Protein AF-0000000072269348 (afdb_homodimer)

pLDDT: mean 88.87, std 16.41, range [23.16, 98.56]

Foldseek 3Di:
DDWDDPVQVQQKAFDQVWWWPDWDDDVVQFKIKTWTQWIAGNVGDIFGTKIKIKGDFPDKDKDKPFDPPDPPDWDFTTWPDWDDDPFKIKTKHATDPGGTIMIMMTGNIDIIMDGDDDPDPD/DDWDDPVQVQQKAFDQVWWWPDWDDDVVQFKIKTWTQWIAGNVGDIFGTKIKIKGDFPDKDKDKPFDVDDPDDWDFTTWPDWDDDDFKIKTKHATDPGGTIMIMMTGNIDIIMDGDDDPPPD

Sequence (244 aa):
MIKLHPSLLPSLSFSPDEPVLLMKLESDQKLCFLAVTGAFLESGRKLEGVRLEISNWRDLQMHQESGSLSTLSEELADICEFDLQEDSLRVAGFYRKAHGYLEMTFQEPTIEVLYVSDSPLAMIKLHPSLLPSLSFSPDEPVLLMKLESDQKLCFLAVTGAFLESGRKLEGVRLEISNWRDLQMHQESGSLSTLSEELADICEFDLQEDSLRVAGFYRKAHGYLEMTFQEPTIEVLYVSDSPLA

Organism: Deinococcus radiodurans (strain ATCC 13939 / DSM 20539 / JCM 16871 / CCUG 27074 / LMG 4051 / NBRC 15346 / NCIMB 9279 / VKM B-1422 / R1) (NCBI:txid243230)

Secondary structure (DSSP, 8-state):
-EEPPGGGGGGEE--TTS-EEEEEEEGGGTEEEEEEEEEEETTSPEEEEEEEEEE--SEEEEEE--SS--SSS--BS---EEEE-SSEEEEEEEBSSSSSEEEEEEES-EEEEEEE------/-EEPPGGGGGG-B--TTS-EEEEEEEGGGTEEEEEEEEEE-TTSPEEEEEEEEEE--SEEEEEEEESS--STT--BS---EEEE-SSEEEEEEEBSSSSEEEEEEEES-EEEEEEE------

Solvent-accessible surface area (backbone atoms only — not comparable to full-atom values): 13005 Å² total; per-residue (Å²): 118,38,72,57,58,72,87,50,56,84,39,49,42,63,41,60,88,31,37,32,53,37,53,47,78,38,73,95,74,32,37,35,38,37,19,26,40,32,33,31,35,74,88,66,51,71,42,40,38,24,24,40,39,40,29,67,40,78,44,78,47,74,48,64,70,39,68,92,64,75,81,72,91,82,28,48,35,27,36,68,41,70,46,79,54,96,56,33,38,37,43,26,26,35,38,56,86,50,75,43,40,42,36,38,38,30,30,52,51,45,79,48,42,34,24,48,64,76,80,76,82,127,118,40,73,58,58,73,88,49,54,84,39,48,43,62,42,61,88,30,37,32,53,37,53,47,78,39,72,94,74,31,36,34,37,37,18,25,39,31,36,31,36,76,88,66,49,70,42,40,41,24,25,41,40,40,27,66,39,78,45,77,49,75,47,66,60,43,66,94,62,79,75,82,88,76,29,46,33,25,36,69,43,72,47,78,53,94,56,33,39,37,43,26,25,36,38,58,85,50,71,40,40,39,36,39,37,32,30,51,51,47,78,47,42,35,24,48,63,75,77,77,79,129

Radius of gyration: 17.84 Å; Cα contacts (8 Å, |Δi|>4): 612; chains: 2; bounding box: 43×48×46 Å

Nearest PDB structures (foldseek):
  3olp-assembly1_B  TM=6.008E-01  e=1.644E+00  Salmonella enterica subsp. enterica serovar Typhimurium
  8i5u-assembly1_A  TM=2.223E-01  e=2.756E+00  Thermoanaerobacterium xylanolyticum LX-11
  7w2x-assembly1_A  TM=2.513E-01  e=3.056E+00  Thermoanaerobacterium xylanolyticum LX-11
  7dkw-assembly1_A  TM=2.525E-01  e=4.166E+00  Thermoanaerobacterium xylanolyticum LX-11
  3t2w-assembly1_A-2  TM=2.379E-01  e=6.297E+00  Shewanella denitrificans OS217

Structure (mmCIF, N/CA/C/O backbone):
data_AF-0000000072269348-model_v1
#
loop_
_entity.id
_entity.type
_entity.pdbx_description
1 polymer 'Uncharacterized protein'
#
loop_
_atom_site.group_PDB
_atom_site.id
_atom_site.type_symbol
_atom_site.label_atom_id
_atom_site.label_alt_id
_atom_site.label_comp_id
_atom_site.label_asym_id
_atom_site.label_entity_id
_atom_site.label_seq_id
_atom_site.pdbx_PDB_ins_code
_atom_site.Cartn_x
_atom_site.Cartn_y
_atom_site.Cartn_z
_atom_site.occupancy
_atom_site.B_iso_or_equiv
_atom_site.auth_seq_id
_atom_site.auth_comp_id
_atom_site.auth_asym_id
_atom_site.auth_atom_id
_atom_site.pdbx_PDB_model_num
ATOM 1 N N . MET A 1 1 ? 10.742 4.613 -8.359 1 90.31 1 MET A N 1
ATOM 2 C CA . MET A 1 1 ? 9.992 5.676 -7.695 1 90.31 1 MET A CA 1
ATOM 3 C C . MET A 1 1 ? 10.906 6.84 -7.332 1 90.31 1 MET A C 1
ATOM 5 O O . MET A 1 1 ? 12.109 6.648 -7.121 1 90.31 1 MET A O 1
ATOM 9 N N . ILE A 1 2 ? 10.25 8.102 -7.238 1 93.69 2 ILE A N 1
ATOM 10 C CA . ILE A 1 2 ? 10.992 9.32 -6.945 1 93.69 2 ILE A CA 1
ATOM 11 C C . ILE A 1 2 ? 10.516 9.906 -5.617 1 93.69 2 ILE A C 1
ATOM 13 O O . ILE A 1 2 ? 9.336 9.812 -5.277 1 93.69 2 ILE A O 1
ATOM 17 N N . LYS A 1 3 ? 11.523 10.508 -4.969 1 95.88 3 LYS A N 1
ATOM 18 C CA . LYS A 1 3 ? 11.195 11.156 -3.705 1 95.88 3 LYS A CA 1
ATOM 19 C C . LYS A 1 3 ? 10.742 12.594 -3.932 1 95.88 3 LYS A C 1
ATOM 21 O O . LYS A 1 3 ? 11.391 13.359 -4.648 1 95.88 3 LYS A O 1
ATOM 26 N N . LEU A 1 4 ? 9.68 12.891 -3.314 1 96.94 4 LEU A N 1
ATOM 27 C CA . LEU A 1 4 ? 9.211 14.266 -3.379 1 96.94 4 LEU A CA 1
ATOM 28 C C . LEU A 1 4 ? 10.141 15.188 -2.596 1 96.94 4 LEU A C 1
ATOM 30 O O . LEU A 1 4 ? 10.5 14.898 -1.451 1 96.94 4 LEU A O 1
ATOM 34 N N . HIS A 1 5 ? 10.5 16.234 -3.223 1 96.5 5 HIS A N 1
ATOM 35 C CA . HIS A 1 5 ? 11.336 17.188 -2.512 1 96.5 5 HIS A CA 1
ATOM 36 C C . HIS A 1 5 ? 10.609 17.75 -1.288 1 96.5 5 HIS A C 1
ATOM 38 O O . HIS A 1 5 ? 9.453 18.141 -1.375 1 96.5 5 HIS A O 1
ATOM 44 N N . PRO A 1 6 ? 11.328 17.828 -0.215 1 94.31 6 PRO A N 1
ATOM 45 C CA . PRO A 1 6 ? 10.688 18.219 1.042 1 94.31 6 PRO A CA 1
ATOM 46 C C . PRO A 1 6 ? 10.023 19.594 0.957 1 94.31 6 PRO A C 1
ATOM 48 O O . PRO A 1 6 ? 9.039 19.844 1.656 1 94.31 6 PRO A O 1
ATOM 51 N N . SER A 1 7 ? 10.516 20.453 0.14 1 94.56 7 SER A N 1
ATOM 52 C CA . SER A 1 7 ? 9.969 21.797 0.031 1 94.56 7 SER A CA 1
ATOM 53 C C . SER A 1 7 ? 8.562 21.781 -0.55 1 94.56 7 SER A C 1
ATOM 55 O O . SER A 1 7 ? 7.824 22.766 -0.448 1 94.56 7 SER A O 1
ATOM 57 N N . LEU A 1 8 ? 8.211 20.656 -1.124 1 95.81 8 LEU A N 1
ATOM 58 C CA . LEU A 1 8 ? 6.906 20.578 -1.77 1 95.81 8 LEU A CA 1
ATOM 59 C C . LEU A 1 8 ? 5.883 19.922 -0.842 1 95.81 8 LEU A C 1
ATOM 61 O O . LEU A 1 8 ? 4.688 19.891 -1.151 1 95.81 8 LEU A O 1
ATOM 65 N N . LEU A 1 9 ? 6.238 19.484 0.298 1 96.06 9 LEU A N 1
ATOM 66 C CA . LEU A 1 9 ? 5.379 18.734 1.217 1 96.06 9 LEU A CA 1
ATOM 67 C C . LEU A 1 9 ? 4.188 19.578 1.647 1 96.06 9 LEU A C 1
ATOM 69 O O . LEU A 1 9 ? 3.051 19.109 1.655 1 96.06 9 LEU A O 1
ATOM 73 N N . PRO A 1 10 ? 4.422 20.891 1.888 1 94.69 10 PRO A N 1
ATOM 74 C CA . PRO A 1 10 ? 3.293 21.703 2.338 1 94.69 10 PRO A CA 1
ATOM 75 C C . PRO A 1 10 ? 2.215 21.859 1.268 1 94.69 10 PRO A C 1
ATOM 77 O O . PRO A 1 10 ? 1.077 22.219 1.581 1 94.69 10 PRO A O 1
ATOM 80 N N . SER A 1 11 ? 2.547 21.609 0.025 1 95.88 11 SER A N 1
ATOM 81 C CA . SER A 1 11 ? 1.604 21.797 -1.073 1 95.88 11 SER A CA 1
ATOM 82 C C . SER A 1 11 ? 0.851 20.5 -1.381 1 95.88 11 SER A C 1
ATOM 84 O O . SER A 1 11 ? -0.013 20.484 -2.26 1 95.88 11 SER A O 1
ATOM 86 N N . LEU A 1 12 ? 1.16 19.484 -0.677 1 97.12 12 LEU A N 1
ATOM 87 C CA . LEU A 1 12 ? 0.595 18.172 -0.933 1 97.12 12 LEU A CA 1
ATOM 88 C C . LEU A 1 12 ? -0.84 18.078 -0.425 1 97.12 12 LEU A C 1
ATOM 90 O O . LEU A 1 12 ? -1.144 18.562 0.673 1 97.12 12 LEU A O 1
ATOM 94 N N . SER A 1 13 ? -1.67 17.5 -1.288 1 97.44 13 SER A N 1
ATOM 95 C CA . SER A 1 13 ? -3.051 17.25 -0.891 1 97.44 13 SER A CA 1
ATOM 96 C C . SER A 1 13 ? -3.533 15.891 -1.4 1 97.44 13 SER A C 1
ATOM 98 O O . SER A 1 13 ? -2.951 15.328 -2.33 1 97.44 13 SER A O 1
ATOM 100 N N . PHE A 1 14 ? -4.52 15.453 -0.704 1 97.38 14 PHE A N 1
ATOM 101 C CA . PHE A 1 14 ? -5.113 14.172 -1.055 1 97.38 14 PHE A CA 1
ATOM 102 C C . PHE A 1 14 ? -6.605 14.32 -1.334 1 97.38 14 PHE A C 1
ATOM 104 O O . PHE A 1 14 ? -7.234 15.273 -0.869 1 97.38 14 PHE A O 1
ATOM 111 N N . SER A 1 15 ? -7.117 13.422 -2.195 1 95.19 15 SER A N 1
ATOM 112 C CA . SER A 1 15 ? -8.539 13.359 -2.535 1 95.19 15 SER A CA 1
ATOM 113 C C . SER A 1 15 ? -9.117 11.984 -2.211 1 95.19 15 SER A C 1
ATOM 115 O O . SER A 1 15 ? -8.484 10.961 -2.471 1 95.19 15 SER A O 1
ATOM 117 N N . PRO A 1 16 ? -10.336 11.961 -1.673 1 93.81 16 PRO A N 1
ATOM 118 C CA . PRO A 1 16 ? -10.969 10.656 -1.43 1 93.81 16 PRO A CA 1
ATOM 119 C C . PRO A 1 16 ? -11.172 9.852 -2.711 1 93.81 16 PRO A C 1
ATOM 121 O O . PRO A 1 16 ? -11.438 8.648 -2.652 1 93.81 16 PRO A O 1
ATOM 124 N N . ASP A 1 17 ? -11.102 10.516 -3.826 1 93.38 17 ASP A N 1
ATOM 125 C CA . ASP A 1 17 ? -11.227 9.812 -5.098 1 93.38 17 ASP A CA 1
ATOM 126 C C . ASP A 1 17 ? -9.977 8.992 -5.398 1 93.38 17 ASP A C 1
ATOM 128 O O . ASP A 1 17 ? -9.992 8.125 -6.277 1 93.38 17 ASP A O 1
ATOM 132 N N . GLU A 1 18 ? -8.914 9.344 -4.77 1 96.12 18 GLU A N 1
ATOM 133 C CA . GLU A 1 18 ? -7.688 8.555 -4.828 1 96.12 18 GLU A CA 1
ATOM 134 C C . GLU A 1 18 ? -7.555 7.645 -3.611 1 96.12 18 GLU A C 1
ATOM 136 O O . GLU A 1 18 ? -7.023 8.055 -2.576 1 96.12 18 GLU A O 1
ATOM 141 N N . PRO A 1 19 ? -8.008 6.457 -3.686 1 97 19 PRO A N 1
ATOM 142 C CA . PRO A 1 19 ? -8.133 5.605 -2.5 1 97 19 PRO A CA 1
ATOM 143 C C . PRO A 1 19 ? -6.773 5.195 -1.929 1 97 19 PRO A C 1
ATOM 145 O O . PRO A 1 19 ? -5.777 5.16 -2.656 1 97 19 PRO A O 1
ATOM 148 N N . VAL A 1 20 ? -6.824 4.859 -0.624 1 97.5 20 VAL A N 1
ATOM 149 C CA . VAL A 1 20 ? -5.727 4.156 0.036 1 97.5 20 VAL A CA 1
ATOM 150 C C . VAL A 1 20 ? -5.785 2.67 -0.305 1 97.5 20 VAL A C 1
ATOM 152 O O . VAL A 1 20 ? -6.777 1.998 -0.015 1 97.5 20 VAL A O 1
ATOM 155 N N . LEU A 1 21 ? -4.707 2.246 -0.849 1 97.62 21 LEU A N 1
ATOM 156 C CA . LEU A 1 21 ? -4.648 0.836 -1.219 1 97.62 21 LEU A CA 1
ATOM 157 C C . LEU A 1 21 ? -4.266 -0.024 -0.019 1 97.62 21 LEU A C 1
ATOM 159 O O . LEU A 1 21 ? -4.734 -1.156 0.114 1 97.62 21 LEU A O 1
ATOM 163 N N . LEU A 1 22 ? -3.422 0.518 0.75 1 96.75 22 LEU A N 1
ATOM 164 C CA . LEU A 1 22 ? -2.896 -0.209 1.9 1 96.75 22 LEU A CA 1
ATOM 165 C C . LEU A 1 22 ? -2.332 0.754 2.941 1 96.75 22 LEU A C 1
ATOM 167 O O . LEU A 1 22 ? -1.697 1.752 2.59 1 96.75 22 LEU A O 1
ATOM 171 N N . MET A 1 23 ? -2.52 0.42 4.152 1 95.75 23 MET A N 1
ATOM 172 C CA . MET A 1 23 ? -1.931 1.143 5.273 1 95.75 23 MET A CA 1
ATOM 173 C C . MET A 1 23 ? -1.271 0.178 6.254 1 95.75 23 MET A C 1
ATOM 175 O O . MET A 1 23 ? -1.825 -0.88 6.559 1 95.75 23 MET A O 1
ATOM 179 N N . LYS A 1 24 ? -0.16 0.567 6.723 1 93.44 24 LYS A N 1
ATOM 180 C CA . LYS A 1 24 ? 0.581 -0.169 7.742 1 93.44 24 LYS A CA 1
ATOM 181 C C . LYS A 1 24 ? 1.005 0.751 8.883 1 93.44 24 LYS A C 1
ATOM 183 O O . LYS A 1 24 ? 1.688 1.753 8.656 1 93.44 24 LYS A O 1
ATOM 188 N N . LEU A 1 25 ? 0.517 0.384 10.047 1 92.38 25 LEU A N 1
ATOM 189 C CA . LEU A 1 25 ? 0.899 1.138 11.234 1 92.38 25 LEU A CA 1
ATOM 190 C C . LEU A 1 25 ? 1.626 0.245 12.234 1 92.38 25 LEU A C 1
ATOM 192 O O . LEU A 1 25 ? 1.063 -0.742 12.719 1 92.38 25 LEU A O 1
ATOM 196 N N . GLU A 1 26 ? 2.854 0.609 12.469 1 90.06 26 GLU A N 1
ATOM 197 C CA . GLU A 1 26 ? 3.662 -0.027 13.5 1 90.06 26 GLU A CA 1
ATOM 198 C C . GLU A 1 26 ? 4.023 0.961 14.609 1 90.06 26 GLU A C 1
ATOM 200 O O . GLU A 1 26 ? 5.117 1.529 14.609 1 90.06 26 GLU A O 1
ATOM 205 N N . SER A 1 27 ? 3.174 1.068 15.539 1 90.25 27 SER A N 1
ATOM 206 C CA . SER A 1 27 ? 3.295 2.109 16.547 1 90.25 27 SER A CA 1
ATOM 207 C C . SER A 1 27 ? 4.547 1.91 17.406 1 90.25 27 SER A C 1
ATOM 209 O O . SER A 1 27 ? 5.199 2.881 17.781 1 90.25 27 SER A O 1
ATOM 211 N N . ASP A 1 28 ? 4.859 0.636 17.734 1 90.81 28 ASP A N 1
ATOM 212 C CA . ASP A 1 28 ? 6.023 0.345 18.562 1 90.81 28 ASP A CA 1
ATOM 213 C C . ASP A 1 28 ? 7.312 0.779 17.875 1 90.81 28 ASP A C 1
ATOM 215 O O . ASP A 1 28 ? 8.297 1.118 18.547 1 90.81 28 ASP A O 1
ATOM 219 N N . GLN A 1 29 ? 7.273 0.781 16.578 1 91.88 29 GLN A N 1
ATOM 220 C CA . GLN A 1 29 ? 8.453 1.174 15.82 1 91.88 29 GLN A CA 1
ATOM 221 C C . GLN A 1 29 ? 8.328 2.604 15.305 1 91.88 29 GLN A C 1
ATOM 223 O O . GLN A 1 29 ? 9.227 3.109 14.633 1 91.88 29 GLN A O 1
ATOM 228 N N . LYS A 1 30 ? 7.23 3.229 15.523 1 95.38 30 LYS A N 1
ATOM 229 C CA . LYS A 1 30 ? 6.914 4.586 15.086 1 95.38 30 LYS A CA 1
ATOM 230 C C . LYS A 1 30 ? 7.016 4.719 13.57 1 95.38 30 LYS A C 1
ATOM 232 O O . LYS A 1 30 ? 7.668 5.633 13.062 1 95.38 30 LYS A O 1
ATOM 237 N N . LEU A 1 31 ? 6.363 3.744 12.969 1 94.44 31 LEU A N 1
ATOM 238 C CA . LEU A 1 31 ? 6.281 3.727 11.516 1 94.44 31 LEU A CA 1
ATOM 239 C C . LEU A 1 31 ? 4.828 3.652 11.055 1 94.44 31 LEU A C 1
ATOM 241 O O . LEU A 1 31 ? 4.051 2.848 11.57 1 94.44 31 LEU A O 1
ATOM 245 N N . CYS A 1 32 ? 4.48 4.504 10.156 1 95.31 32 CYS A N 1
ATOM 246 C CA . CYS A 1 32 ? 3.193 4.461 9.469 1 95.31 32 CYS A CA 1
ATOM 247 C C . CYS A 1 32 ? 3.371 4.648 7.969 1 95.31 32 CYS A C 1
ATOM 249 O O . CYS A 1 32 ? 4.012 5.605 7.531 1 95.31 32 CYS A O 1
ATOM 251 N N . PHE A 1 33 ? 2.814 3.758 7.23 1 96.44 33 PHE A N 1
ATOM 252 C CA . PHE A 1 33 ? 2.902 3.824 5.777 1 96.44 33 PHE A CA 1
ATOM 253 C C . PHE A 1 33 ? 1.513 3.822 5.152 1 96.44 33 PHE A C 1
ATOM 255 O O . PHE A 1 33 ? 0.628 3.084 5.59 1 96.44 33 PHE A O 1
ATOM 262 N N . LEU A 1 34 ? 1.358 4.629 4.145 1 97.5 34 LEU A N 1
ATOM 263 C CA . LEU A 1 34 ? 0.147 4.609 3.332 1 97.5 34 LEU A CA 1
ATOM 264 C C . LEU A 1 34 ? 0.489 4.543 1.848 1 97.5 34 LEU A C 1
ATOM 266 O O . LEU A 1 34 ? 1.286 5.344 1.354 1 97.5 34 LEU A O 1
ATOM 270 N N . ALA A 1 35 ? -0.08 3.621 1.202 1 98.44 35 ALA A N 1
ATOM 271 C CA . ALA A 1 35 ? -0.051 3.551 -0.257 1 98.44 35 ALA A CA 1
ATOM 272 C C . ALA A 1 35 ? -1.341 4.102 -0.858 1 98.44 35 ALA A C 1
ATOM 274 O O . ALA A 1 35 ? -2.422 3.555 -0.626 1 98.44 35 ALA A O 1
ATOM 275 N N . VAL A 1 36 ? -1.195 5.105 -1.605 1 98.25 36 VAL A N 1
ATOM 276 C CA . VAL A 1 36 ? -2.342 5.805 -2.176 1 98.25 36 VAL A CA 1
ATOM 277 C C . VAL A 1 36 ? -2.203 5.875 -3.695 1 98.25 36 VAL A C 1
ATOM 279 O O . VAL A 1 36 ? -1.092 5.992 -4.219 1 98.25 36 VAL A O 1
ATOM 282 N N . THR A 1 37 ? -3.33 5.918 -4.336 1 97.81 37 THR A N 1
ATOM 283 C CA . THR A 1 37 ? -3.258 5.887 -5.793 1 97.81 37 THR A CA 1
ATOM 284 C C . THR A 1 37 ? -2.717 7.203 -6.34 1 97.81 37 THR A C 1
ATOM 286 O O . THR A 1 37 ? -2.092 7.23 -7.402 1 97.81 37 THR A O 1
ATOM 289 N N . GLY A 1 38 ? -3.018 8.227 -5.648 1 97.12 38 GLY A N 1
ATOM 290 C CA . GLY A 1 38 ? -2.537 9.516 -6.129 1 97.12 38 GLY A CA 1
ATOM 291 C C . GLY A 1 38 ? -2.645 10.617 -5.09 1 97.12 38 GLY A C 1
ATOM 292 O O . GLY A 1 38 ? -3.334 10.461 -4.082 1 97.12 38 GLY A O 1
ATOM 293 N N . ALA A 1 39 ? -1.957 11.625 -5.348 1 97.62 39 ALA A N 1
ATOM 294 C CA . ALA A 1 39 ? -1.987 12.875 -4.59 1 97.62 39 ALA A CA 1
ATOM 295 C C . ALA A 1 39 ? -1.812 14.078 -5.508 1 97.62 39 ALA A C 1
ATOM 297 O O . ALA A 1 39 ? -1.583 13.93 -6.707 1 97.62 39 ALA A O 1
ATOM 298 N N . PHE A 1 40 ? -2.01 15.211 -4.898 1 97.06 40 PHE A N 1
ATOM 299 C CA . PHE A 1 40 ? -1.948 16.422 -5.711 1 97.06 40 PHE A CA 1
ATOM 300 C C . PHE A 1 40 ? -1.056 17.469 -5.059 1 97.06 40 PHE A C 1
ATOM 302 O O . PHE A 1 40 ? -1.005 17.578 -3.834 1 97.06 40 PHE A O 1
ATOM 309 N N . LEU A 1 41 ? -0.412 18.188 -5.926 1 96.81 41 LEU A N 1
ATOM 310 C CA . LEU A 1 41 ? 0.265 19.406 -5.48 1 96.81 41 LEU A CA 1
ATOM 311 C C . LEU A 1 41 ? -0.615 20.625 -5.699 1 96.81 41 LEU A C 1
ATOM 313 O O . LEU A 1 41 ? -1.513 20.609 -6.543 1 96.81 41 LEU A O 1
ATOM 317 N N . GLU A 1 42 ? -0.275 21.625 -4.992 1 94.25 42 GLU A N 1
ATOM 318 C CA . GLU A 1 42 ? -1.032 22.859 -5.129 1 94.25 42 GLU A CA 1
ATOM 319 C C . GLU A 1 42 ? -0.979 23.391 -6.562 1 94.25 42 GLU A C 1
ATOM 321 O O . GLU A 1 42 ? -1.903 24.062 -7.016 1 94.25 42 GLU A O 1
ATOM 326 N N . SER A 1 43 ? 0.066 23.047 -7.289 1 92.38 43 SER A N 1
ATOM 327 C CA . SER A 1 43 ? 0.234 23.469 -8.68 1 92.38 43 SER A CA 1
ATOM 328 C C . SER A 1 43 ? -0.782 22.781 -9.586 1 92.38 43 SER A C 1
ATOM 330 O O . SER A 1 43 ? -0.936 23.156 -10.75 1 92.38 43 SER A O 1
ATOM 332 N N . GLY A 1 44 ? -1.435 21.781 -9.07 1 91.81 44 GLY A N 1
ATOM 333 C CA . GLY A 1 44 ? -2.377 21.031 -9.883 1 91.81 44 GLY A CA 1
ATOM 334 C C . GLY A 1 44 ? -1.789 19.734 -10.438 1 91.81 44 GLY A C 1
ATOM 335 O O . GLY A 1 44 ? -2.508 18.922 -11.008 1 91.81 44 GLY A O 1
ATOM 336 N N . ARG A 1 45 ? -0.523 19.594 -10.211 1 94.38 45 ARG A N 1
ATOM 337 C CA . ARG A 1 45 ? 0.131 18.391 -10.68 1 94.38 45 ARG A CA 1
ATOM 338 C C . ARG A 1 45 ? -0.299 17.172 -9.852 1 94.38 45 ARG A C 1
ATOM 340 O O . ARG A 1 45 ? -0.255 17.219 -8.625 1 94.38 45 ARG A O 1
ATOM 347 N N . LYS A 1 46 ? -0.705 16.156 -10.57 1 95.81 46 LYS A N 1
ATOM 348 C CA . LYS A 1 46 ? -1.029 14.906 -9.891 1 95.81 46 LYS A CA 1
ATOM 349 C C . LYS A 1 46 ? 0.201 14.016 -9.773 1 95.81 46 LYS A C 1
ATOM 351 O O . LYS A 1 46 ? 0.947 13.844 -10.734 1 95.81 46 LYS A O 1
ATOM 356 N N . LEU A 1 47 ? 0.458 13.547 -8.609 1 96.88 47 LEU A N 1
ATOM 357 C CA . LEU A 1 47 ? 1.438 12.492 -8.367 1 96.88 47 LEU A CA 1
ATOM 358 C C . LEU A 1 47 ? 0.778 11.117 -8.391 1 96.88 47 LEU A C 1
ATOM 360 O O . LEU A 1 47 ? -0.173 10.867 -7.645 1 96.88 47 LEU A O 1
ATOM 364 N N . GLU A 1 48 ? 1.263 10.258 -9.25 1 96.38 48 GLU A N 1
ATOM 365 C CA . GLU A 1 48 ? 0.67 8.93 -9.367 1 96.38 48 GLU A CA 1
ATOM 366 C C . GLU A 1 48 ? 1.399 7.922 -8.484 1 96.38 48 GLU A C 1
ATOM 368 O O . GLU A 1 48 ? 2.623 7.977 -8.344 1 96.38 48 GLU A O 1
ATOM 373 N N . GLY A 1 49 ? 0.605 6.926 -8 1 97.38 49 GLY A N 1
ATOM 374 C CA . GLY A 1 49 ? 1.247 5.898 -7.195 1 97.38 49 GLY A CA 1
ATOM 375 C C . GLY A 1 49 ? 2.107 6.465 -6.078 1 97.38 49 GLY A C 1
ATOM 376 O O . GLY A 1 49 ? 3.328 6.551 -6.215 1 97.38 49 GLY A O 1
ATOM 377 N N . VAL A 1 50 ? 1.477 6.762 -4.973 1 98.12 50 VAL A N 1
ATOM 378 C CA . VAL A 1 50 ? 2.143 7.52 -3.918 1 98.12 50 VAL A CA 1
ATOM 379 C C . VAL A 1 50 ? 2.34 6.629 -2.691 1 98.12 50 VAL A C 1
ATOM 381 O O . VAL A 1 50 ? 1.412 5.941 -2.26 1 98.12 50 VAL A O 1
ATOM 384 N N . ARG A 1 51 ? 3.514 6.621 -2.195 1 98.06 51 ARG A N 1
ATOM 385 C CA . ARG A 1 51 ? 3.842 6.051 -0.894 1 98.06 51 ARG A CA 1
ATOM 386 C C . ARG A 1 51 ? 4.16 7.145 0.12 1 98.06 51 ARG A C 1
ATOM 388 O O . ARG A 1 51 ? 5.129 7.891 -0.048 1 98.06 51 ARG A O 1
ATOM 395 N N . LEU A 1 52 ? 3.359 7.246 1.152 1 98 52 LEU A N 1
ATOM 396 C CA . LEU A 1 52 ? 3.582 8.164 2.266 1 98 52 LEU A CA 1
ATOM 397 C C . LEU A 1 52 ? 4.207 7.434 3.451 1 98 52 LEU A C 1
ATOM 399 O O . LEU A 1 52 ? 3.639 6.469 3.965 1 98 52 LEU A O 1
ATOM 403 N N . GLU A 1 53 ? 5.352 7.898 3.863 1 97.62 53 GLU A N 1
ATOM 404 C CA . GLU A 1 53 ? 6.047 7.344 5.023 1 97.62 53 GLU A CA 1
ATOM 405 C C . GLU A 1 53 ? 6.109 8.359 6.164 1 97.62 53 GLU A C 1
ATOM 407 O O . GLU A 1 53 ? 6.688 9.438 6.012 1 97.62 53 GLU A O 1
ATOM 412 N N . ILE A 1 54 ? 5.527 8.023 7.262 1 97.56 54 ILE A N 1
ATOM 413 C CA . ILE A 1 54 ? 5.555 8.828 8.477 1 97.56 54 ILE A CA 1
ATOM 414 C C . ILE A 1 54 ? 6.297 8.07 9.578 1 97.56 54 ILE A C 1
ATOM 416 O O . ILE A 1 54 ? 5.926 6.949 9.93 1 97.56 54 ILE A O 1
ATOM 420 N N . SER A 1 55 ? 7.328 8.766 10.109 1 97.5 55 SER A N 1
ATOM 421 C CA . SER A 1 55 ? 8.141 8.016 11.055 1 97.5 55 SER A CA 1
ATOM 422 C C . SER A 1 55 ? 8.672 8.914 12.164 1 97.5 55 SER A C 1
ATOM 424 O O . SER A 1 55 ? 8.508 10.133 12.117 1 97.5 55 SER A O 1
ATOM 426 N N . ASN A 1 56 ? 9.219 8.289 13.211 1 97.69 56 ASN A N 1
ATOM 427 C CA . ASN A 1 56 ? 9.969 8.938 14.281 1 97.69 56 ASN A CA 1
ATOM 428 C C . ASN A 1 56 ? 9.148 10.023 14.969 1 97.69 56 ASN A C 1
ATOM 430 O O . ASN A 1 56 ? 9.672 11.094 15.289 1 97.69 56 ASN A O 1
ATOM 434 N N . TRP A 1 57 ? 7.895 9.773 15.062 1 97.56 57 TRP A N 1
ATOM 435 C CA . TRP A 1 57 ? 7.082 10.758 15.766 1 97.56 57 TRP A CA 1
ATOM 436 C C . TRP A 1 57 ? 7.328 10.695 17.266 1 97.56 57 TRP A C 1
ATOM 438 O O . TRP A 1 57 ? 7.711 9.648 17.797 1 97.56 57 TRP A O 1
ATOM 448 N N . ARG A 1 58 ? 7.172 11.766 17.859 1 98.19 58 ARG A N 1
ATOM 449 C CA . ARG A 1 58 ? 7.305 11.836 19.312 1 98.19 58 ARG A CA 1
ATOM 450 C C . ARG A 1 58 ? 6.09 11.227 20 1 98.19 58 ARG A C 1
ATOM 452 O O . ARG A 1 58 ? 6.227 10.531 21.016 1 98.19 58 ARG A O 1
ATOM 459 N N . ASP A 1 59 ? 4.953 11.586 19.5 1 97.69 59 ASP A N 1
ATOM 460 C CA . ASP A 1 59 ? 3.682 11.109 20.031 1 97.69 59 ASP A CA 1
ATOM 461 C C . ASP A 1 59 ? 2.664 10.891 18.922 1 97.69 59 ASP A C 1
ATOM 463 O O . ASP A 1 59 ? 2.746 11.523 17.875 1 97.69 59 ASP A O 1
ATOM 467 N N . LEU A 1 60 ? 1.757 9.945 19.188 1 96.62 60 LEU A N 1
ATOM 468 C CA . LEU A 1 60 ? 0.667 9.641 18.266 1 96.62 60 LEU A CA 1
ATOM 469 C C . LEU A 1 60 ? -0.675 9.648 19 1 96.62 60 LEU A C 1
ATOM 471 O O . LEU A 1 60 ? -0.877 8.891 19.938 1 96.62 60 LEU A O 1
ATOM 475 N N . GLN A 1 61 ? -1.502 10.578 18.531 1 94.75 61 GLN A N 1
ATOM 476 C CA . GLN A 1 61 ? -2.873 10.609 19.031 1 94.75 61 GLN A CA 1
ATOM 477 C C . GLN A 1 61 ? -3.844 10.039 18.016 1 94.75 61 GLN A C 1
ATOM 479 O O . GLN A 1 61 ? -3.809 10.414 16.828 1 94.75 61 GLN A O 1
ATOM 484 N N . MET A 1 62 ? -4.652 9.148 18.438 1 91.88 62 MET A N 1
ATOM 485 C CA . MET A 1 62 ? -5.648 8.539 17.562 1 91.88 62 MET A CA 1
ATOM 486 C C . MET A 1 62 ? -7.059 8.766 18.109 1 91.88 62 MET A C 1
ATOM 488 O O . MET A 1 62 ? -7.301 8.602 19.297 1 91.88 62 MET A O 1
ATOM 492 N N . HIS A 1 63 ? -7.84 9.25 17.25 1 88.44 63 HIS A N 1
ATOM 493 C CA . HIS A 1 63 ? -9.258 9.414 17.547 1 88.44 63 HIS A CA 1
ATOM 494 C C . HIS A 1 63 ? -10.125 8.578 16.609 1 88.44 63 HIS A C 1
ATOM 496 O O . HIS A 1 63 ? -10.047 8.742 15.391 1 88.44 63 HIS A O 1
ATOM 502 N N . GLN A 1 64 ? -10.805 7.699 17.219 1 83.19 64 GLN A N 1
ATOM 503 C CA . GLN A 1 64 ? -11.672 6.836 16.422 1 83.19 64 GLN A CA 1
ATOM 504 C C . GLN A 1 64 ? -13.141 7.074 16.766 1 83.19 64 GLN A C 1
ATOM 506 O O . GLN A 1 64 ? -13.484 7.258 17.938 1 83.19 64 GLN A O 1
ATOM 511 N N . GLU A 1 65 ? -13.883 7.512 15.969 1 71.25 65 GLU A N 1
ATOM 512 C CA . GLU A 1 65 ? -15.32 7.59 16.219 1 71.25 65 GLU A CA 1
ATOM 513 C C . GLU A 1 65 ? -16.016 6.277 15.867 1 71.25 65 GLU A C 1
ATOM 515 O O . GLU A 1 65 ? -17.219 6.141 16.047 1 71.25 65 GLU A O 1
ATOM 520 N N . SER A 1 66 ? -15.375 5.309 15.758 1 56.53 66 SER A N 1
ATOM 521 C CA . SER A 1 66 ? -16.188 4.137 15.438 1 56.53 66 SER A CA 1
ATOM 522 C C . SER A 1 66 ? -16.797 3.52 16.688 1 56.53 66 SER A C 1
ATOM 524 O O . SER A 1 66 ? -16.312 3.768 17.797 1 56.53 66 SER A O 1
ATOM 526 N N . GLY A 1 67 ? -18.031 2.881 16.453 1 50.28 67 GLY A N 1
ATOM 527 C CA . GLY A 1 67 ? -18.516 1.821 17.328 1 50.28 67 GLY A CA 1
ATOM 528 C C . GLY A 1 67 ? -17.422 0.907 17.828 1 50.28 67 GLY A C 1
ATOM 529 O O . GLY A 1 67 ? -16.25 1.114 17.516 1 50.28 67 GLY A O 1
ATOM 530 N N . SER A 1 68 ? -17.859 -0.347 18.391 1 43.38 68 SER A N 1
ATOM 531 C CA . SER A 1 68 ? -17.078 -1.404 19.016 1 43.38 68 SER A CA 1
ATOM 532 C C . SER A 1 68 ? -15.859 -1.77 18.172 1 43.38 68 SER A C 1
ATOM 534 O O . SER A 1 68 ? -15.961 -2.562 17.234 1 43.38 68 SER A O 1
ATOM 536 N N . LEU A 1 69 ? -15.164 -0.871 17.797 1 44.47 69 LEU A N 1
ATOM 537 C CA . LEU A 1 69 ? -14.164 -1.216 16.797 1 44.47 69 LEU A CA 1
ATOM 538 C C . LEU A 1 69 ? -13.117 -2.166 17.375 1 44.47 69 LEU A C 1
ATOM 540 O O . LEU A 1 69 ? -12.523 -1.88 18.406 1 44.47 69 LEU A O 1
ATOM 544 N N . SER A 1 70 ? -13.312 -3.342 17.281 1 42 70 SER A N 1
ATOM 545 C CA . SER A 1 70 ? -12.25 -4.305 17.547 1 42 70 SER A CA 1
ATOM 546 C C . SER A 1 70 ? -10.93 -3.861 16.922 1 42 70 SER A C 1
ATOM 548 O O . SER A 1 70 ? -10.922 -3.182 15.898 1 42 70 SER A O 1
ATOM 550 N N . THR A 1 71 ? -9.805 -3.523 17.641 1 43.94 71 THR A N 1
ATOM 551 C CA . THR A 1 71 ? -8.406 -3.127 17.516 1 43.94 71 THR A CA 1
ATOM 552 C C . THR A 1 71 ? -7.852 -3.561 16.156 1 43.94 71 THR A C 1
ATOM 554 O O . THR A 1 71 ? -6.77 -3.131 15.758 1 43.94 71 THR A O 1
ATOM 557 N N . LEU A 1 72 ? -8.211 -4.707 15.789 1 44.03 72 LEU A N 1
ATOM 558 C CA . LEU A 1 72 ? -7.27 -5.367 14.883 1 44.03 72 LEU A CA 1
ATOM 559 C C . LEU A 1 72 ? -6.883 -4.445 13.734 1 44.03 72 LEU A C 1
ATOM 561 O O . LEU A 1 72 ? -5.805 -3.842 13.75 1 44.03 72 LEU A O 1
ATOM 565 N N . SER A 1 73 ? -7.238 -4.977 12.391 1 53.59 73 SER A N 1
ATOM 566 C CA . SER A 1 73 ? -6.715 -4.836 11.039 1 53.59 73 SER A CA 1
ATOM 567 C C . SER A 1 73 ? -7.258 -3.58 10.367 1 53.59 73 SER A C 1
ATOM 569 O O . SER A 1 73 ? -7.547 -3.588 9.164 1 53.59 73 SER A O 1
ATOM 571 N N . GLU A 1 74 ? -7.332 -2.447 11.094 1 72.94 74 GLU A N 1
ATOM 572 C CA . GLU A 1 74 ? -8.031 -1.301 10.523 1 72.94 74 GLU A CA 1
ATOM 573 C C . GLU A 1 74 ? -7.098 -0.454 9.672 1 72.94 74 GLU A C 1
ATOM 575 O O . GLU A 1 74 ? -5.977 -0.148 10.078 1 72.94 74 GLU A O 1
ATOM 580 N N . GLU A 1 75 ? -7.492 -0.391 8.5 1 88.88 75 GLU A N 1
ATOM 581 C CA . GLU A 1 75 ? -6.797 0.43 7.512 1 88.88 75 GLU A CA 1
ATOM 582 C C . GLU A 1 75 ? -7.723 1.494 6.93 1 88.88 75 GLU A C 1
ATOM 584 O O . GLU A 1 75 ? -8.938 1.295 6.855 1 88.88 75 GLU A O 1
ATOM 589 N N . LEU A 1 76 ? -7.137 2.59 6.664 1 93.12 76 LEU A N 1
ATOM 590 C CA . LEU A 1 76 ? -7.887 3.631 5.969 1 93.12 76 LEU A CA 1
ATOM 591 C C . LEU A 1 76 ? -8.203 3.211 4.539 1 93.12 76 LEU A C 1
ATOM 593 O O . LEU A 1 76 ? -7.371 2.602 3.863 1 93.12 76 LEU A O 1
ATOM 597 N N . ALA A 1 77 ? -9.422 3.637 4.062 1 94.06 77 ALA A N 1
ATOM 598 C CA . ALA A 1 77 ? -9.805 3.457 2.664 1 94.06 77 ALA A CA 1
ATOM 599 C C . ALA A 1 77 ? -9.43 4.68 1.833 1 94.06 77 ALA A C 1
ATOM 601 O O . ALA A 1 77 ? -9.305 4.594 0.609 1 94.06 77 ALA A O 1
ATOM 602 N N . ASP A 1 78 ? -9.375 5.801 2.469 1 95.5 78 ASP A N 1
ATOM 603 C CA . ASP A 1 78 ? -9.094 7.082 1.828 1 95.5 78 ASP A CA 1
ATOM 604 C C . ASP A 1 78 ? -8.43 8.055 2.803 1 95.5 78 ASP A C 1
ATOM 606 O O . ASP A 1 78 ? -8.25 7.73 3.98 1 95.5 78 ASP A O 1
ATOM 610 N N . ILE A 1 79 ? -7.949 9.117 2.268 1 96.81 79 ILE A N 1
ATOM 611 C CA . ILE A 1 79 ? -7.523 10.258 3.064 1 96.81 79 ILE A CA 1
ATOM 612 C C . ILE A 1 79 ? -8.422 11.461 2.768 1 96.81 79 ILE A C 1
ATOM 614 O O . ILE A 1 79 ? -8.359 12.031 1.679 1 96.81 79 ILE A O 1
ATOM 618 N N . CYS A 1 80 ? -9.203 11.867 3.717 1 96.19 80 CYS A N 1
ATOM 619 C CA . CYS A 1 80 ? -10.109 12.992 3.537 1 96.19 80 CYS A CA 1
ATOM 620 C C . CYS A 1 80 ? -9.492 14.281 4.062 1 96.19 80 CYS A C 1
ATOM 622 O O . CYS A 1 80 ? -9.859 15.375 3.621 1 96.19 80 CYS A O 1
ATOM 624 N N . GLU A 1 81 ? -8.633 14.094 5.023 1 95.81 81 GLU A N 1
ATOM 625 C CA . GLU A 1 81 ? -7.969 15.258 5.594 1 95.81 81 GLU A CA 1
ATOM 626 C C . GLU A 1 81 ? -6.469 15.023 5.742 1 95.81 81 GLU A C 1
ATOM 628 O O . GLU A 1 81 ? -6.043 13.961 6.191 1 95.81 81 GLU A O 1
ATOM 633 N N . PHE A 1 82 ? -5.703 15.938 5.352 1 97.31 82 PHE A N 1
ATOM 634 C CA . PHE A 1 82 ? -4.25 15.977 5.457 1 97.31 82 PHE A CA 1
ATOM 635 C C . PHE A 1 82 ? -3.773 17.375 5.816 1 97.31 82 PHE A C 1
ATOM 637 O O . PHE A 1 82 ? -3.82 18.297 4.984 1 97.31 82 PHE A O 1
ATOM 644 N N . ASP A 1 83 ? -3.395 17.5 6.977 1 96.88 83 ASP A N 1
ATOM 645 C CA . ASP A 1 83 ? -3.02 18.812 7.477 1 96.88 83 ASP A CA 1
ATOM 646 C C . ASP A 1 83 ? -1.611 18.797 8.07 1 96.88 83 ASP A C 1
ATOM 648 O O . ASP A 1 83 ? -1.381 18.188 9.117 1 96.88 83 ASP A O 1
ATOM 652 N N . LEU A 1 84 ? -0.717 19.406 7.371 1 96.06 84 LEU A N 1
ATOM 653 C CA . LEU A 1 84 ? 0.666 19.516 7.824 1 96.06 84 LEU A CA 1
ATOM 654 C C . LEU A 1 84 ? 0.929 20.859 8.477 1 96.06 84 LEU A C 1
ATOM 656 O O . LEU A 1 84 ? 0.771 21.906 7.84 1 96.06 84 LEU A O 1
ATOM 660 N N . GLN A 1 85 ? 1.256 20.812 9.688 1 93.88 85 GLN A N 1
ATOM 661 C CA . GLN A 1 85 ? 1.662 22 10.43 1 93.88 85 GLN A CA 1
ATOM 662 C C . GLN A 1 85 ? 3.143 21.953 10.789 1 93.88 85 GLN A C 1
ATOM 664 O O . GLN A 1 85 ? 3.836 20.984 10.438 1 93.88 85 GLN A O 1
ATOM 669 N N . GLU A 1 86 ? 3.697 22.906 11.438 1 91.12 86 GLU A N 1
ATOM 670 C CA . GLU A 1 86 ? 5.121 22.984 11.758 1 91.12 86 GLU A CA 1
ATOM 671 C C . GLU A 1 86 ? 5.578 21.797 12.578 1 91.12 86 GLU A C 1
ATOM 673 O O . GLU A 1 86 ? 6.605 21.172 12.273 1 91.12 86 GLU A O 1
ATOM 678 N N . ASP A 1 87 ? 4.789 21.422 13.547 1 94.88 87 ASP A N 1
ATOM 679 C CA . ASP A 1 87 ? 5.277 20.375 14.445 1 94.88 87 ASP A CA 1
ATOM 680 C C . ASP A 1 87 ? 4.32 19.188 14.484 1 94.88 87 ASP A C 1
ATOM 682 O O . ASP A 1 87 ? 4.387 18.359 15.391 1 94.88 87 ASP A O 1
ATOM 686 N N . SER A 1 88 ? 3.422 19.172 13.516 1 97.56 88 SER A N 1
ATOM 687 C CA . SER A 1 88 ? 2.461 18.078 13.602 1 97.56 88 SER A CA 1
ATOM 688 C C . SER A 1 88 ? 1.863 17.766 12.234 1 97.56 88 SER A C 1
ATOM 690 O O . SER A 1 88 ? 1.834 18.625 11.352 1 97.56 88 SER A O 1
ATOM 692 N N . LEU A 1 89 ? 1.451 16.531 12.094 1 98.19 89 LEU A N 1
ATOM 693 C CA . LEU A 1 89 ? 0.73 16.062 10.914 1 98.19 89 LEU A CA 1
ATOM 694 C C . LEU A 1 89 ? -0.566 15.367 11.32 1 98.19 89 LEU A C 1
ATOM 696 O O . LEU A 1 89 ? -0.554 14.438 12.133 1 98.19 89 LEU A O 1
ATOM 700 N N . ARG A 1 90 ? -1.609 15.844 10.758 1 97.69 90 ARG A N 1
ATOM 701 C CA . ARG A 1 90 ? -2.906 15.203 10.938 1 97.69 90 ARG A CA 1
ATOM 702 C C . ARG A 1 90 ? -3.352 14.492 9.664 1 97.69 90 ARG A C 1
ATOM 704 O O . ARG A 1 90 ? -3.332 15.086 8.578 1 97.69 90 ARG A O 1
ATOM 711 N N . VAL A 1 91 ? -3.658 13.234 9.82 1 97.12 91 VAL A N 1
ATOM 712 C CA . VAL A 1 91 ? -4.199 12.422 8.734 1 97.12 91 VAL A CA 1
ATOM 713 C C . VAL A 1 91 ? -5.52 11.789 9.172 1 97.12 91 VAL A C 1
ATOM 715 O O . VAL A 1 91 ? -5.594 11.156 10.234 1 97.12 91 VAL A O 1
ATOM 718 N N . ALA A 1 92 ? -6.539 11.938 8.266 1 95.44 92 ALA A N 1
ATOM 719 C CA . ALA A 1 92 ? -7.828 11.359 8.641 1 95.44 92 ALA A CA 1
ATOM 720 C C . ALA A 1 92 ? -8.555 10.812 7.418 1 95.44 92 ALA A C 1
ATOM 722 O O . ALA A 1 92 ? -8.367 11.305 6.301 1 95.44 92 ALA A O 1
ATOM 723 N N . GLY A 1 93 ? -9.359 9.836 7.691 1 95.06 93 GLY A N 1
ATOM 724 C CA . GLY A 1 93 ? -10.172 9.211 6.664 1 95.06 93 GLY A CA 1
ATOM 725 C C . GLY A 1 93 ? -11.102 8.141 7.207 1 95.06 93 GLY A C 1
ATOM 726 O O . GLY A 1 93 ? -11.234 7.988 8.422 1 95.06 93 GLY A O 1
ATOM 727 N N . PHE A 1 94 ? -11.734 7.488 6.309 1 92.12 94 PHE A N 1
ATOM 728 C CA . PHE A 1 94 ? -12.68 6.445 6.684 1 92.12 94 PHE A CA 1
ATOM 729 C C . PHE A 1 94 ? -12.023 5.074 6.648 1 92.12 94 PHE A C 1
ATOM 731 O O . PHE A 1 94 ? -11.148 4.82 5.82 1 92.12 94 PHE A O 1
ATOM 738 N N . TYR A 1 95 ? -12.477 4.238 7.57 1 89.5 95 TYR A N 1
ATOM 739 C CA . TYR A 1 95 ? -11.969 2.871 7.598 1 89.5 95 TYR A CA 1
ATOM 740 C C . TYR A 1 95 ? -12.398 2.104 6.355 1 89.5 95 TYR A C 1
ATOM 742 O O . TYR A 1 95 ? -13.492 2.336 5.82 1 89.5 95 TYR A O 1
ATOM 750 N N . ARG A 1 96 ? -11.594 1.152 6.055 1 87.38 96 ARG A N 1
ATOM 751 C CA . ARG A 1 96 ? -11.883 0.316 4.895 1 87.38 96 ARG A CA 1
ATOM 752 C C . ARG A 1 96 ? -12.984 -0.69 5.203 1 87.38 96 ARG A C 1
ATOM 754 O O . ARG A 1 96 ? -13.93 -0.844 4.426 1 87.38 96 ARG A O 1
ATOM 761 N N . LYS A 1 97 ? -12.883 -1.427 6.184 1 78.19 97 LYS A N 1
ATOM 762 C CA . LYS A 1 97 ? -13.797 -2.529 6.465 1 78.19 97 LYS A CA 1
ATOM 763 C C . LYS A 1 97 ? -14.828 -2.135 7.52 1 78.19 97 LYS A C 1
ATOM 765 O O . LYS A 1 97 ? -15.969 -2.609 7.492 1 78.19 97 LYS A O 1
ATOM 770 N N . ALA A 1 98 ? -14.266 -1.316 8.406 1 67.38 98 ALA A N 1
ATOM 771 C CA . ALA A 1 98 ? -15.164 -0.938 9.492 1 67.38 98 ALA A CA 1
ATOM 772 C C . ALA A 1 98 ? -15.883 0.371 9.18 1 67.38 98 ALA A C 1
ATOM 774 O O . ALA A 1 98 ? -15.453 1.132 8.312 1 67.38 98 ALA A O 1
ATOM 775 N N . HIS A 1 99 ? -16.969 0.405 9.695 1 75.25 99 HIS A N 1
ATOM 776 C CA . HIS A 1 99 ? -17.641 1.7 9.648 1 75.25 99 HIS A CA 1
ATOM 777 C C . HIS A 1 99 ? -17 2.684 10.625 1 75.25 99 HIS A C 1
ATOM 779 O O . HIS A 1 99 ? -16.703 2.32 11.766 1 75.25 99 HIS A O 1
ATOM 785 N N . GLY A 1 100 ? -16.641 3.754 10.055 1 82.88 100 GLY A N 1
ATOM 786 C CA . GLY A 1 100 ? -16.141 4.758 10.977 1 82.88 100 GLY A CA 1
ATOM 787 C C . GLY A 1 100 ? -15.031 5.617 10.383 1 82.88 100 GLY A C 1
ATOM 788 O O . GLY A 1 100 ? -14.781 5.57 9.18 1 82.88 100 GLY A O 1
ATOM 789 N N . TYR A 1 101 ? -14.648 6.453 11.289 1 89.06 101 TYR A N 1
ATOM 790 C CA . TYR A 1 101 ? -13.695 7.512 10.969 1 89.06 101 TYR A CA 1
ATOM 791 C C . TYR A 1 101 ? -12.461 7.418 11.859 1 89.06 101 TYR A C 1
ATOM 793 O O . TYR A 1 101 ? -12.57 7.133 13.055 1 89.06 101 TYR A O 1
ATOM 801 N N . LEU A 1 102 ? -11.297 7.52 11.258 1 91.31 102 LEU A N 1
ATOM 802 C CA . LEU A 1 102 ? -10.039 7.516 12 1 91.31 102 LEU A CA 1
ATOM 803 C C . LEU A 1 102 ? -9.258 8.805 11.758 1 91.31 102 LEU A C 1
ATOM 805 O O . LEU A 1 102 ? -9.117 9.242 10.617 1 91.31 102 LEU A O 1
ATOM 809 N N . GLU A 1 103 ? -8.898 9.344 12.812 1 93.56 103 GLU A N 1
ATOM 810 C CA . GLU A 1 103 ? -7.988 10.484 12.789 1 93.56 103 GLU A CA 1
ATOM 811 C C . GLU A 1 103 ? -6.691 10.18 13.531 1 93.56 103 GLU A C 1
ATOM 813 O O . GLU A 1 103 ? -6.723 9.734 14.68 1 93.56 103 GLU A O 1
ATOM 818 N N . MET A 1 104 ? -5.586 10.422 12.898 1 95.12 104 MET A N 1
ATOM 819 C CA . MET A 1 104 ? -4.266 10.273 13.508 1 95.12 104 MET A CA 1
ATOM 820 C C . MET A 1 104 ? -3.51 11.594 13.508 1 95.12 104 MET A C 1
ATOM 822 O O . MET A 1 104 ? -3.432 12.266 12.477 1 95.12 104 MET A O 1
ATOM 826 N N . THR A 1 105 ? -2.98 11.938 14.648 1 97 105 THR A N 1
ATOM 827 C CA . THR A 1 105 ? -2.121 13.117 14.75 1 97 105 THR A CA 1
ATOM 828 C C . THR A 1 105 ? -0.726 12.719 15.227 1 97 105 THR A C 1
ATOM 830 O O . THR A 1 105 ? -0.562 12.219 16.344 1 97 105 THR A O 1
ATOM 833 N N . PHE A 1 106 ? 0.216 12.969 14.398 1 97.88 106 PHE A N 1
ATOM 834 C CA . PHE A 1 106 ? 1.612 12.672 14.695 1 97.88 106 PHE A CA 1
ATOM 835 C C . PHE A 1 106 ? 2.348 13.922 15.156 1 97.88 106 PHE A C 1
ATOM 837 O O . PHE A 1 106 ? 2.365 14.938 14.445 1 97.88 106 PHE A O 1
ATOM 844 N N . GLN A 1 107 ? 3.002 13.82 16.281 1 98.56 107 GLN A N 1
ATOM 845 C CA . GLN A 1 107 ? 3.781 14.953 16.75 1 98.56 107 GLN A CA 1
ATOM 846 C C . GLN A 1 107 ? 5.238 14.852 16.312 1 98.56 107 GLN A C 1
ATOM 848 O O . GLN A 1 107 ? 5.895 13.836 16.562 1 98.56 107 GLN A O 1
ATOM 853 N N . GLU A 1 108 ? 5.766 15.891 15.641 1 98 108 GLU A N 1
ATOM 854 C CA . GLU A 1 108 ? 7.148 16.031 15.195 1 98 108 GLU A CA 1
ATOM 855 C C . GLU A 1 108 ? 7.602 14.82 14.391 1 98 108 GLU A C 1
ATOM 857 O O . GLU A 1 108 ? 8.656 14.242 14.672 1 98 108 GLU A O 1
ATOM 862 N N . PRO A 1 109 ? 6.781 14.523 13.406 1 98 109 PRO A N 1
ATOM 863 C CA . PRO A 1 109 ? 7.168 13.352 12.617 1 98 109 PRO A CA 1
ATOM 864 C C . PRO A 1 109 ? 8.195 13.68 11.539 1 98 109 PRO A C 1
ATOM 866 O O . PRO A 1 109 ? 8.375 14.852 11.18 1 98 109 PRO A O 1
ATOM 869 N N . THR A 1 110 ? 8.867 12.664 11.086 1 97.56 110 THR A N 1
ATOM 870 C CA . THR A 1 110 ? 9.539 12.703 9.789 1 97.56 110 THR A CA 1
ATOM 871 C C . THR A 1 110 ? 8.602 12.219 8.68 1 97.56 110 THR A C 1
ATOM 873 O O . THR A 1 110 ? 7.91 11.211 8.844 1 97.56 110 THR A O 1
ATOM 876 N N . ILE A 1 111 ? 8.523 12.984 7.605 1 97.5 111 ILE A N 1
ATOM 877 C CA . ILE A 1 111 ? 7.602 12.648 6.527 1 97.5 111 ILE A CA 1
ATOM 878 C C . ILE A 1 111 ? 8.367 12.492 5.219 1 97.5 111 ILE A C 1
ATOM 880 O O . ILE A 1 111 ? 9.156 13.367 4.844 1 97.5 111 ILE A O 1
ATOM 884 N N . GLU A 1 112 ? 8.211 11.352 4.578 1 97.44 112 GLU A N 1
ATOM 885 C CA . GLU A 1 112 ? 8.727 11.117 3.232 1 97.44 112 GLU A CA 1
ATOM 886 C C . GLU A 1 112 ? 7.617 10.695 2.279 1 97.44 112 GLU A C 1
ATOM 888 O O . GLU A 1 112 ? 6.734 9.922 2.656 1 97.44 112 GLU A O 1
ATOM 893 N N . VAL A 1 113 ? 7.707 11.219 1.056 1 97.69 113 VAL A N 1
ATOM 894 C CA . VAL A 1 113 ? 6.73 10.875 0.027 1 97.69 113 VAL A CA 1
ATOM 895 C C . VAL A 1 113 ? 7.453 10.375 -1.224 1 97.69 113 VAL A C 1
ATOM 897 O O . VAL A 1 113 ? 8.344 11.055 -1.743 1 97.69 113 VAL A O 1
ATOM 900 N N . LEU A 1 114 ? 7.059 9.203 -1.597 1 97.62 114 LEU A N 1
ATOM 901 C CA . LEU A 1 114 ? 7.543 8.641 -2.854 1 97.62 114 LEU A CA 1
ATOM 902 C C . LEU A 1 114 ? 6.406 8.5 -3.859 1 97.62 114 LEU A C 1
ATOM 904 O O . LEU A 1 114 ? 5.262 8.25 -3.479 1 97.62 114 LEU A O 1
ATOM 908 N N . TYR A 1 115 ? 6.734 8.727 -5.117 1 97.44 115 TYR A N 1
ATOM 909 C CA . TYR A 1 115 ? 5.723 8.586 -6.16 1 97.44 115 TYR A CA 1
ATOM 910 C C . TYR A 1 115 ? 6.344 8.055 -7.449 1 97.44 115 TYR A C 1
ATOM 912 O O . TYR A 1 115 ? 7.57 8.008 -7.582 1 97.44 115 TYR A O 1
ATOM 920 N N . VAL A 1 116 ? 5.445 7.523 -8.305 1 95.62 116 VAL A N 1
ATOM 921 C CA . VAL A 1 116 ? 5.914 6.949 -9.562 1 95.62 116 VAL A CA 1
ATOM 922 C C . VAL A 1 116 ? 6.262 8.062 -10.539 1 95.62 116 VAL A C 1
ATOM 924 O O . VAL A 1 116 ? 5.477 9 -10.734 1 95.62 116 VAL A O 1
ATOM 927 N N . SER A 1 117 ? 7.594 7.922 -10.969 1 83.62 117 SER A N 1
ATOM 928 C CA . SER A 1 117 ? 8.062 8.938 -11.898 1 83.62 117 SER A CA 1
ATOM 929 C C . SER A 1 117 ? 7.32 8.859 -13.227 1 83.62 117 SER A C 1
ATOM 931 O O . SER A 1 117 ? 6.926 7.777 -13.664 1 83.62 117 SER A O 1
ATOM 933 N N . ASP A 1 118 ? 6.855 9.875 -13.805 1 63.84 118 ASP A N 1
ATOM 934 C CA . ASP A 1 118 ? 6.32 9.93 -15.164 1 63.84 118 ASP A CA 1
ATOM 935 C C . ASP A 1 118 ? 7.277 9.273 -16.156 1 63.84 118 ASP A 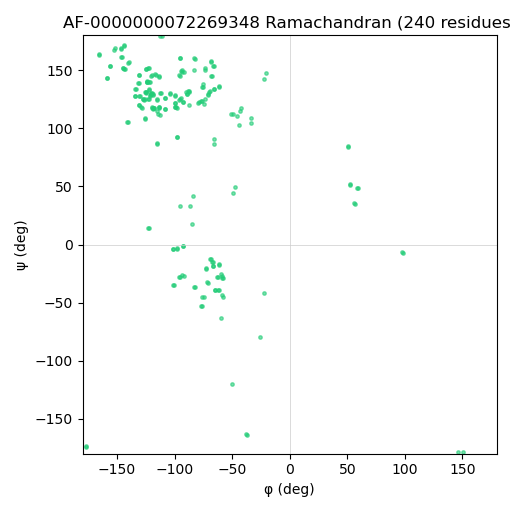C 1
ATOM 937 O O . ASP A 1 118 ? 8.484 9.219 -15.922 1 63.84 118 ASP A O 1
ATOM 941 N N . SER A 1 119 ? 7.164 8.07 -16.938 1 48.97 119 SER A N 1
ATOM 942 C CA . SER A 1 119 ? 7.961 7.863 -18.141 1 48.97 119 SER A CA 1
ATOM 943 C C . SER A 1 119 ? 8.477 9.188 -18.703 1 48.97 119 SER A C 1
ATOM 945 O O . SER A 1 119 ? 7.793 10.203 -18.625 1 48.97 119 SER A O 1
ATOM 947 N N . PRO A 1 120 ? 9.844 9.094 -19.391 1 39.31 120 PRO A N 1
ATOM 948 C CA . PRO A 1 120 ? 10.516 10.078 -20.25 1 39.31 120 PRO A CA 1
ATOM 949 C C . PRO A 1 120 ? 9.586 10.68 -21.312 1 39.31 120 PRO A C 1
ATOM 951 O O . PRO A 1 120 ? 8.703 9.984 -21.812 1 39.31 120 PRO A O 1
ATOM 954 N N . LEU A 1 121 ? 9.133 11.938 -21.359 1 31 121 LEU A N 1
ATOM 955 C CA . LEU A 1 121 ? 8.961 12.406 -22.734 1 31 121 LEU A CA 1
ATOM 956 C C . LEU A 1 121 ? 10.008 11.797 -23.656 1 31 121 LEU A C 1
ATOM 958 O O . LEU A 1 121 ? 11.211 11.922 -23.406 1 31 121 LEU A O 1
ATOM 962 N N . ALA A 1 122 ? 9.641 10.703 -24.594 1 23.16 122 ALA A N 1
ATOM 963 C CA . ALA A 1 122 ? 10.422 10.875 -25.828 1 23.16 122 ALA A CA 1
ATOM 964 C C . ALA A 1 122 ? 10.391 12.328 -26.281 1 23.16 122 ALA A C 1
ATOM 966 O O . ALA A 1 122 ? 9.352 12.992 -26.188 1 23.16 122 ALA A O 1
ATOM 967 N N . MET B 1 1 ? -13.312 1.192 -4.609 1 90.56 1 MET B N 1
ATOM 968 C CA . MET B 1 1 ? -12.562 0.144 -5.297 1 90.56 1 MET B CA 1
ATOM 969 C C . MET B 1 1 ? -13.469 -1.034 -5.641 1 90.56 1 MET B C 1
ATOM 971 O O . MET B 1 1 ? -14.469 -1.269 -4.961 1 90.56 1 MET B O 1
ATOM 975 N N . ILE B 1 2 ? -13.016 -1.818 -6.77 1 93.75 2 ILE B N 1
ATOM 976 C CA . ILE B 1 2 ? -13.797 -2.955 -7.254 1 93.75 2 ILE B CA 1
ATOM 977 C C . ILE B 1 2 ? -12.992 -4.242 -7.078 1 93.75 2 ILE B C 1
ATOM 979 O O . ILE B 1 2 ? -11.766 -4.238 -7.223 1 93.75 2 ILE B O 1
ATOM 983 N N . LYS B 1 3 ? -13.797 -5.266 -6.789 1 95.88 3 LYS B N 1
ATOM 984 C CA . LYS B 1 3 ? -13.164 -6.574 -6.648 1 95.88 3 LYS B CA 1
ATOM 985 C C . LYS B 1 3 ? -13.055 -7.281 -8 1 95.88 3 LYS B C 1
ATOM 987 O O . LYS B 1 3 ? -14.039 -7.355 -8.742 1 95.88 3 LYS B O 1
ATOM 992 N N . LEU B 1 4 ? -11.914 -7.75 -8.227 1 96.88 4 LEU B N 1
ATOM 993 C CA . LEU B 1 4 ? -11.734 -8.531 -9.445 1 96.88 4 LEU B CA 1
ATOM 994 C C . LEU B 1 4 ? -12.469 -9.859 -9.359 1 96.88 4 LEU B C 1
ATOM 996 O O . LEU B 1 4 ? -12.352 -10.57 -8.352 1 96.88 4 LEU B O 1
ATOM 1000 N N . HIS B 1 5 ? -13.18 -10.141 -10.367 1 96.38 5 HIS B N 1
ATOM 1001 C CA . HIS B 1 5 ? -13.859 -11.43 -10.391 1 96.38 5 HIS B CA 1
ATOM 1002 C C . HIS B 1 5 ? -12.859 -12.578 -10.344 1 96.38 5 HIS B C 1
ATOM 1004 O O . HIS B 1 5 ? -11.883 -12.586 -11.094 1 96.38 5 HIS B O 1
ATOM 1010 N N . PRO B 1 6 ? -13.164 -13.531 -9.531 1 94.25 6 PRO B N 1
ATOM 1011 C CA . PRO B 1 6 ? -12.203 -14.617 -9.32 1 94.25 6 PRO B CA 1
ATOM 1012 C C . PRO B 1 6 ? -11.844 -15.344 -10.609 1 94.25 6 PRO B C 1
ATOM 1014 O O . PRO B 1 6 ? -10.734 -15.867 -10.742 1 94.25 6 PRO B O 1
ATOM 1017 N N . SER B 1 7 ? -12.719 -15.383 -11.555 1 94.62 7 SER B N 1
ATOM 1018 C CA . SER B 1 7 ? -12.469 -16.094 -12.805 1 94.62 7 SER B CA 1
ATOM 1019 C C . SER B 1 7 ? -11.367 -15.414 -13.609 1 94.62 7 SER B C 1
ATOM 1021 O O . SER B 1 7 ? -10.812 -16.016 -14.531 1 94.62 7 SER B O 1
ATOM 1023 N N . LEU B 1 8 ? -11.055 -14.211 -13.234 1 95.69 8 LEU B N 1
ATOM 1024 C CA . LEU B 1 8 ? -10.062 -13.461 -14 1 95.69 8 LEU B CA 1
ATOM 1025 C C . LEU B 1 8 ? -8.688 -13.562 -13.344 1 95.69 8 LEU B C 1
ATOM 1027 O O . LEU B 1 8 ? -7.688 -13.125 -13.922 1 95.69 8 LEU B O 1
ATOM 1031 N N . LEU B 1 9 ? -8.547 -14.172 -12.227 1 96 9 LEU B N 1
ATOM 1032 C CA . LEU B 1 9 ? -7.312 -14.227 -11.445 1 96 9 LEU B CA 1
ATOM 1033 C C . LEU B 1 9 ? 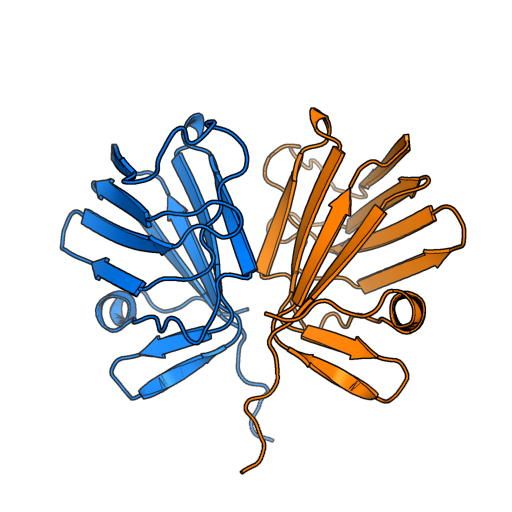-6.203 -14.906 -12.242 1 96 9 LEU B C 1
ATOM 1035 O O . LEU B 1 9 ? -5.07 -14.422 -12.281 1 96 9 LEU B O 1
ATOM 1039 N N . PRO B 1 10 ? -6.555 -15.969 -12.984 1 94.69 10 PRO B N 1
ATOM 1040 C CA . PRO B 1 10 ? -5.492 -16.656 -13.727 1 94.69 10 PRO B CA 1
ATOM 1041 C C . PRO B 1 10 ? -4.895 -15.789 -14.836 1 94.69 10 PRO B C 1
ATOM 1043 O O . PRO B 1 10 ? -3.795 -16.062 -15.312 1 94.69 10 PRO B O 1
ATOM 1046 N N . SER B 1 11 ? -5.594 -14.758 -15.242 1 95.75 11 SER B N 1
ATOM 1047 C CA . SER B 1 11 ? -5.133 -13.906 -16.344 1 95.75 11 SER B CA 1
ATOM 1048 C C . SER B 1 11 ? -4.332 -12.719 -15.82 1 95.75 11 SER B C 1
ATOM 1050 O O . SER B 1 11 ? -3.828 -11.914 -16.609 1 95.75 11 SER B O 1
ATOM 1052 N N . LEU B 1 12 ? -4.219 -12.633 -14.57 1 97 12 LEU B N 1
ATOM 1053 C CA . LEU B 1 12 ? -3.568 -11.484 -13.938 1 97 12 LEU B CA 1
ATOM 1054 C C . LEU B 1 12 ? -2.053 -11.57 -14.086 1 97 12 LEU B C 1
ATOM 1056 O O . LEU B 1 12 ? -1.468 -12.641 -13.898 1 97 12 LEU B O 1
ATOM 1060 N N . SER B 1 13 ? -1.481 -10.406 -14.438 1 97.31 13 SER B N 1
ATOM 1061 C CA . SER B 1 13 ? -0.027 -10.305 -14.508 1 97.31 13 SER B CA 1
ATOM 1062 C C . SER B 1 13 ? 0.464 -8.969 -13.969 1 97.31 13 SER B C 1
ATOM 1064 O O . SER B 1 13 ? -0.304 -8.008 -13.883 1 97.31 13 SER B O 1
ATOM 1066 N N . PHE B 1 14 ? 1.693 -9.055 -13.578 1 97.38 14 PHE B N 1
ATOM 1067 C CA . PHE B 1 14 ? 2.33 -7.855 -13.039 1 97.38 14 PHE B CA 1
ATOM 1068 C C . PHE B 1 14 ? 3.582 -7.504 -13.828 1 97.38 14 PHE B C 1
ATOM 1070 O O . PHE B 1 14 ? 4.168 -8.367 -14.492 1 97.38 14 PHE B O 1
ATOM 1077 N N . SER B 1 15 ? 3.904 -6.191 -13.844 1 95.12 15 SER B N 1
ATOM 1078 C CA . SER B 1 15 ? 5.105 -5.664 -14.484 1 95.12 15 SER B CA 1
ATOM 1079 C C . SER B 1 15 ? 5.98 -4.914 -13.484 1 95.12 15 SER B C 1
ATOM 1081 O O . SER B 1 15 ? 5.477 -4.16 -12.648 1 95.12 15 SER B O 1
ATOM 1083 N N . PRO B 1 16 ? 7.293 -5.098 -13.586 1 93.69 16 PRO B N 1
ATOM 1084 C CA . PRO B 1 16 ? 8.18 -4.328 -12.703 1 93.69 16 PRO B CA 1
ATOM 1085 C C . PRO B 1 16 ? 8.055 -2.82 -12.914 1 93.69 16 PRO B C 1
ATOM 1087 O O . PRO B 1 16 ? 8.516 -2.035 -12.086 1 93.69 16 PRO B O 1
ATOM 1090 N N . ASP B 1 17 ? 7.488 -2.439 -14.016 1 93.38 17 ASP B N 1
ATOM 1091 C CA . ASP B 1 17 ? 7.277 -1.018 -14.273 1 93.38 17 ASP B CA 1
ATOM 1092 C C . ASP B 1 17 ? 6.156 -0.461 -13.398 1 93.38 17 ASP B C 1
ATOM 1094 O O . ASP B 1 17 ? 6.004 0.756 -13.273 1 93.38 17 ASP B O 1
ATOM 1098 N N . GLU B 1 18 ? 5.332 -1.346 -12.93 1 96.06 18 GLU B N 1
ATOM 1099 C CA . GLU B 1 18 ? 4.305 -0.989 -11.953 1 96.06 18 GLU B CA 1
ATOM 1100 C C . GLU B 1 18 ? 4.758 -1.314 -10.531 1 96.06 18 GLU B C 1
ATOM 1102 O O . GLU B 1 18 ? 4.555 -2.432 -10.055 1 96.06 18 GLU B O 1
ATOM 1107 N N . PRO B 1 19 ? 5.344 -0.406 -9.859 1 96.94 19 PRO B N 1
ATOM 1108 C CA . PRO B 1 19 ? 6.008 -0.704 -8.586 1 96.94 19 PRO B CA 1
ATOM 1109 C C . PRO B 1 19 ? 5.02 -1.079 -7.484 1 96.94 19 PRO B C 1
ATOM 1111 O O . PRO B 1 19 ? 3.854 -0.687 -7.535 1 96.94 19 PRO B O 1
ATOM 1114 N N . VAL B 1 20 ? 5.578 -1.805 -6.48 1 97.44 20 VAL B N 1
ATOM 1115 C CA . VAL B 1 20 ? 4.91 -2.018 -5.199 1 97.44 20 VAL B CA 1
ATOM 1116 C C . VAL B 1 20 ? 5.086 -0.788 -4.312 1 97.44 20 VAL B C 1
ATOM 1118 O O . VAL B 1 20 ? 6.211 -0.406 -3.988 1 97.44 20 VAL B O 1
ATOM 1121 N N . LEU B 1 21 ? 3.971 -0.278 -3.957 1 97.56 21 LEU B N 1
ATOM 1122 C CA . LEU B 1 21 ? 4.02 0.905 -3.105 1 97.56 21 LEU B CA 1
ATOM 1123 C C . LEU B 1 21 ? 4.219 0.516 -1.646 1 97.56 21 LEU B C 1
ATOM 1125 O O . LEU B 1 21 ? 4.895 1.227 -0.896 1 97.56 21 LEU B O 1
ATOM 1129 N N . LEU B 1 22 ? 3.621 -0.546 -1.317 1 96.75 22 LEU B N 1
ATOM 1130 C CA . LEU B 1 22 ? 3.656 -1.008 0.066 1 96.75 22 LEU B CA 1
ATOM 1131 C C . LEU B 1 22 ? 3.342 -2.498 0.151 1 96.75 22 LEU B C 1
ATOM 1133 O O . LEU B 1 22 ? 2.473 -2.994 -0.569 1 96.75 22 LEU B O 1
ATOM 1137 N N . MET B 1 23 ? 3.994 -3.15 1.027 1 95.62 23 MET B N 1
ATOM 1138 C CA . MET B 1 23 ? 3.729 -4.551 1.347 1 95.62 23 MET B CA 1
ATOM 1139 C C . MET B 1 23 ? 3.617 -4.754 2.854 1 95.62 23 MET B C 1
ATOM 1141 O O . MET B 1 23 ? 4.398 -4.188 3.621 1 95.62 23 MET B O 1
ATOM 1145 N N . LYS B 1 24 ? 2.703 -5.539 3.221 1 93.56 24 LYS B N 1
ATOM 1146 C CA . LYS B 1 24 ? 2.5 -5.938 4.609 1 93.56 24 LYS B CA 1
ATOM 1147 C C . LYS B 1 24 ? 2.355 -7.453 4.734 1 93.56 24 LYS B C 1
ATOM 1149 O O . LYS B 1 24 ? 1.474 -8.047 4.113 1 93.56 24 LYS B O 1
ATOM 1154 N N . LEU B 1 25 ? 3.279 -7.996 5.504 1 92.44 25 LEU B N 1
ATOM 1155 C CA . LEU B 1 25 ? 3.219 -9.43 5.758 1 92.44 25 LEU B CA 1
ATOM 1156 C C . LEU B 1 25 ? 3.047 -9.711 7.246 1 92.44 25 LEU B C 1
ATOM 1158 O O . LEU B 1 25 ? 3.9 -9.336 8.055 1 92.44 25 LEU B O 1
ATOM 1162 N N . GLU B 1 26 ? 1.93 -10.312 7.535 1 90.31 26 GLU B N 1
ATOM 1163 C CA . GLU B 1 26 ? 1.649 -10.797 8.883 1 90.31 26 GLU B CA 1
ATOM 1164 C C . GLU B 1 26 ? 1.538 -12.32 8.906 1 90.31 26 GLU B C 1
ATOM 1166 O O . GLU B 1 26 ? 0.435 -12.867 8.867 1 90.31 26 GLU B O 1
ATOM 1171 N N . SER B 1 27 ? 2.637 -12.945 9.055 1 90.69 27 SER B N 1
ATOM 1172 C CA . SER B 1 27 ? 2.705 -14.398 8.906 1 90.69 27 SER B CA 1
ATOM 1173 C C . SER B 1 27 ? 1.883 -15.102 9.984 1 90.69 27 SER B C 1
ATOM 1175 O O . SER B 1 27 ? 1.254 -16.125 9.719 1 90.69 27 SER B O 1
ATOM 1177 N N . ASP B 1 28 ? 1.923 -14.57 11.227 1 91.12 28 ASP B N 1
ATOM 1178 C CA . ASP B 1 28 ? 1.198 -15.188 12.336 1 91.12 28 ASP B CA 1
ATOM 1179 C C . ASP B 1 28 ? -0.308 -15.172 12.078 1 91.12 28 ASP B C 1
ATOM 1181 O O . ASP B 1 28 ? -1.031 -16.047 12.555 1 91.12 28 ASP B O 1
ATOM 1185 N N . GLN B 1 29 ? -0.735 -14.203 11.32 1 92.38 29 GLN B N 1
ATOM 1186 C CA . GLN B 1 29 ? -2.156 -14.086 11.016 1 92.38 29 GLN B CA 1
ATOM 1187 C C . GLN B 1 29 ? -2.461 -14.609 9.617 1 92.38 29 GLN B C 1
ATOM 1189 O O . GLN B 1 29 ? -3.613 -14.594 9.18 1 92.38 29 GLN B O 1
ATOM 1194 N N . LYS B 1 30 ? -1.482 -14.992 8.875 1 95.75 30 LYS B N 1
ATOM 1195 C CA . LYS B 1 30 ? -1.574 -15.508 7.512 1 95.75 30 LYS B CA 1
ATOM 1196 C C . LYS B 1 30 ? -2.219 -14.484 6.582 1 95.75 30 LYS B C 1
ATOM 1198 O O . LYS B 1 30 ? -3.154 -14.805 5.848 1 95.75 30 LYS B O 1
ATOM 1203 N N . LEU B 1 31 ? -1.666 -13.297 6.73 1 94.56 31 LEU B N 1
ATOM 1204 C CA . LEU B 1 31 ? -2.096 -12.188 5.887 1 94.56 31 LEU B CA 1
ATOM 1205 C C . LEU B 1 31 ? -0.907 -11.562 5.168 1 94.56 31 LEU B C 1
ATOM 1207 O O . LEU B 1 31 ? 0.125 -11.289 5.785 1 94.56 31 LEU B O 1
ATOM 1211 N N . CYS B 1 32 ? -1.038 -11.391 3.902 1 95.44 32 CYS B N 1
ATOM 1212 C CA . CYS B 1 32 ? -0.083 -10.648 3.09 1 95.44 32 CYS B CA 1
ATOM 1213 C C . CYS B 1 32 ? -0.8 -9.688 2.152 1 95.44 32 CYS B C 1
ATOM 1215 O O . CYS B 1 32 ? -1.703 -10.086 1.416 1 95.44 32 CYS B O 1
ATOM 1217 N N . PHE B 1 33 ? -0.4 -8.477 2.191 1 96.56 33 PHE B N 1
ATOM 1218 C CA . PHE B 1 33 ? -0.997 -7.457 1.337 1 96.56 33 PHE B CA 1
ATOM 1219 C C . PHE B 1 33 ? 0.067 -6.77 0.489 1 96.56 33 PHE B C 1
ATOM 1221 O O . PHE B 1 33 ? 1.159 -6.473 0.976 1 96.56 33 PHE B O 1
ATOM 1228 N N . LEU B 1 34 ? -0.28 -6.516 -0.728 1 97.56 34 LEU B N 1
ATOM 1229 C CA . LEU B 1 34 ? 0.558 -5.711 -1.608 1 97.56 34 LEU B CA 1
ATOM 1230 C C . LEU B 1 34 ? -0.262 -4.625 -2.295 1 97.56 34 LEU B C 1
ATOM 1232 O O . LEU B 1 34 ? -1.303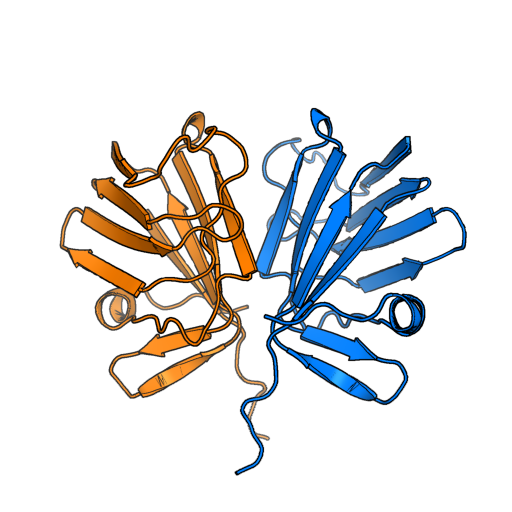 -4.91 -2.893 1 97.56 34 LEU B O 1
ATOM 1236 N N . ALA B 1 35 ? 0.191 -3.461 -2.186 1 98.44 35 ALA B N 1
ATOM 1237 C CA . ALA B 1 35 ? -0.333 -2.34 -2.963 1 98.44 35 ALA B CA 1
ATOM 1238 C C . ALA B 1 35 ? 0.561 -2.039 -4.16 1 98.44 35 ALA B C 1
ATOM 1240 O O . ALA B 1 35 ? 1.729 -1.676 -3.996 1 98.44 35 ALA B O 1
ATOM 1241 N N . VAL B 1 36 ? 0.002 -2.172 -5.281 1 98.25 36 VAL B N 1
ATOM 1242 C CA . VAL B 1 36 ? 0.749 -2.02 -6.527 1 98.25 36 VAL B CA 1
ATOM 1243 C C . VAL B 1 36 ? 0.082 -0.962 -7.402 1 98.25 36 VAL B C 1
ATOM 1245 O O . VAL B 1 36 ? -1.145 -0.836 -7.41 1 98.25 36 VAL B O 1
ATOM 1248 N N . THR B 1 37 ? 0.894 -0.331 -8.195 1 97.75 37 THR B N 1
ATOM 1249 C CA . THR B 1 37 ? 0.326 0.755 -8.992 1 97.75 37 THR B CA 1
ATOM 1250 C C . THR B 1 37 ? -0.584 0.209 -10.086 1 97.75 37 THR B C 1
ATOM 1252 O O . THR B 1 37 ? -1.543 0.871 -10.492 1 97.75 37 THR B O 1
ATOM 1255 N N . GLY B 1 38 ? -0.226 -0.917 -10.555 1 97.12 38 GLY B N 1
ATOM 1256 C CA . GLY B 1 38 ? -1.053 -1.48 -11.609 1 97.12 38 GLY B CA 1
ATOM 1257 C C . GLY B 1 38 ? -0.775 -2.949 -11.867 1 97.12 38 GLY B C 1
ATOM 1258 O O . GLY B 1 38 ? 0.233 -3.486 -11.398 1 97.12 38 GLY B O 1
ATOM 1259 N N . ALA B 1 39 ? -1.674 -3.537 -12.531 1 97.56 39 ALA B N 1
ATOM 1260 C CA . ALA B 1 39 ? -1.585 -4.91 -13.023 1 97.56 39 ALA B CA 1
ATOM 1261 C C . ALA B 1 39 ? -2.262 -5.043 -14.391 1 97.56 39 ALA B C 1
ATOM 1263 O O . ALA B 1 39 ? -2.877 -4.094 -14.875 1 97.56 39 ALA B O 1
ATOM 1264 N N . PHE B 1 40 ? -2.045 -6.207 -14.953 1 97 40 PHE B N 1
ATOM 1265 C CA . PHE B 1 40 ? -2.584 -6.402 -16.297 1 97 40 PHE B CA 1
ATOM 1266 C C . PHE B 1 40 ? -3.354 -7.715 -16.391 1 97 40 PHE B C 1
ATOM 1268 O O . PHE B 1 40 ? -2.998 -8.695 -15.727 1 97 40 PHE B O 1
ATOM 1275 N N . LEU B 1 41 ? -4.375 -7.641 -17.188 1 96.75 41 LEU B N 1
ATOM 1276 C CA . LEU B 1 41 ? -5.043 -8.875 -17.578 1 96.75 41 LEU B CA 1
ATOM 1277 C C . LEU B 1 41 ? -4.512 -9.367 -18.92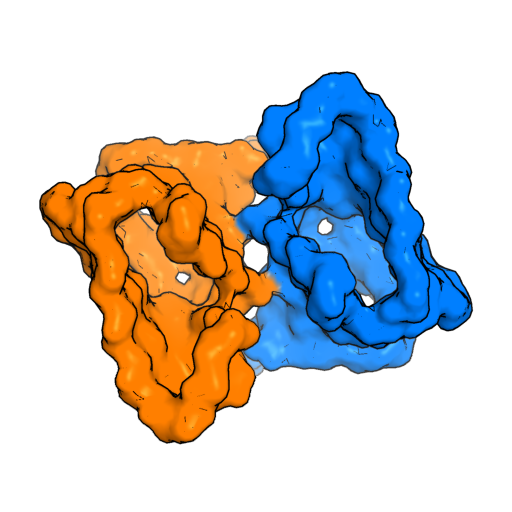2 1 96.75 41 LEU B C 1
ATOM 1279 O O . LEU B 1 41 ? -3.969 -8.586 -19.703 1 96.75 41 LEU B O 1
ATOM 1283 N N . GLU B 1 42 ? -4.738 -10.586 -19.141 1 94.25 42 GLU B N 1
ATOM 1284 C CA . GLU B 1 42 ? -4.293 -11.172 -20.391 1 94.25 42 GLU B CA 1
ATOM 1285 C C . GLU B 1 42 ? -4.918 -10.461 -21.594 1 94.25 42 GLU B C 1
ATOM 1287 O O . GLU B 1 42 ? -4.332 -10.422 -22.672 1 94.25 42 GLU B O 1
ATOM 1292 N N . SER B 1 43 ? -6.094 -9.883 -21.406 1 92.44 43 SER B N 1
ATOM 1293 C CA . SER B 1 43 ? -6.797 -9.148 -22.453 1 92.44 43 SER B CA 1
ATOM 1294 C C . SER B 1 43 ? -6.062 -7.863 -22.812 1 92.44 43 SER B C 1
ATOM 1296 O O . SER B 1 43 ? -6.387 -7.219 -23.812 1 92.44 43 SER B O 1
ATOM 1298 N N . GLY B 1 44 ? -5.105 -7.488 -22 1 91.88 44 GLY B N 1
ATOM 1299 C CA . GLY B 1 44 ? -4.387 -6.242 -22.234 1 91.88 44 GLY B CA 1
ATOM 1300 C C . GLY B 1 44 ? -4.918 -5.09 -21.406 1 91.88 44 GLY B C 1
ATOM 1301 O O . GLY B 1 44 ? -4.32 -4.012 -21.375 1 91.88 44 GLY B O 1
ATOM 1302 N N . ARG B 1 45 ? -5.992 -5.367 -20.734 1 94.38 45 ARG B N 1
ATOM 1303 C CA . ARG B 1 45 ? -6.559 -4.332 -19.875 1 94.38 45 ARG B CA 1
ATOM 1304 C C . ARG B 1 45 ? -5.676 -4.086 -18.656 1 94.38 45 ARG B C 1
ATOM 1306 O O . ARG B 1 45 ? -5.293 -5.027 -17.953 1 94.38 45 ARG B O 1
ATOM 1313 N N . LYS B 1 46 ? -5.387 -2.838 -18.453 1 95.88 46 LYS B N 1
ATOM 1314 C CA . LYS B 1 46 ? -4.645 -2.471 -17.25 1 95.88 46 LYS B CA 1
ATOM 1315 C C . LYS B 1 46 ? -5.59 -2.174 -16.094 1 95.88 46 LYS B C 1
ATOM 1317 O O . LYS B 1 46 ? -6.586 -1.47 -16.266 1 95.88 46 LYS B O 1
ATOM 1322 N N . LEU B 1 47 ? -5.348 -2.764 -14.984 1 96.81 47 LEU B N 1
ATOM 1323 C CA . LEU B 1 47 ? -5.988 -2.42 -13.719 1 96.81 47 LEU B CA 1
ATOM 1324 C C . LEU B 1 47 ? -5.16 -1.4 -12.945 1 96.81 47 LEU B C 1
ATOM 1326 O O . LEU B 1 47 ? -3.98 -1.636 -12.672 1 96.81 47 LEU B O 1
ATOM 1330 N N . GLU B 1 48 ? -5.758 -0.28 -12.633 1 96.31 48 GLU B N 1
ATOM 1331 C CA . GLU B 1 48 ? -5.027 0.765 -11.922 1 96.31 48 GLU B CA 1
ATOM 1332 C C . GLU B 1 48 ? -5.238 0.656 -10.414 1 96.31 48 GLU B C 1
ATOM 1334 O O . GLU B 1 48 ? -6.328 0.315 -9.953 1 96.31 48 GLU B O 1
ATOM 1339 N N . GLY B 1 49 ? -4.172 1.081 -9.695 1 97.38 49 GLY B N 1
ATOM 1340 C CA . GLY B 1 49 ? -4.324 1.061 -8.242 1 97.38 49 GLY B CA 1
ATOM 1341 C C . GLY B 1 49 ? -4.82 -0.272 -7.715 1 97.38 49 GLY B C 1
ATOM 1342 O O . GLY B 1 49 ? -6.004 -0.422 -7.41 1 97.38 49 GLY B O 1
ATOM 1343 N N . VAL B 1 50 ? -3.91 -1.193 -7.527 1 98.12 50 VAL B N 1
ATOM 1344 C CA . VAL B 1 50 ? -4.281 -2.576 -7.242 1 98.12 50 VAL B CA 1
ATOM 1345 C C . VAL B 1 50 ? -3.893 -2.93 -5.809 1 98.12 50 VAL B C 1
ATOM 1347 O O . VAL B 1 50 ? -2.773 -2.648 -5.375 1 98.12 50 VAL B O 1
ATOM 1350 N N . ARG B 1 51 ? -4.801 -3.479 -5.105 1 98.12 51 ARG B N 1
ATOM 1351 C CA . ARG B 1 51 ? -4.555 -4.125 -3.818 1 98.12 51 ARG B CA 1
ATOM 1352 C C . ARG B 1 51 ? -4.676 -5.641 -3.934 1 98.12 51 ARG B C 1
ATOM 1354 O O . ARG B 1 51 ? -5.75 -6.16 -4.246 1 98.12 51 ARG B O 1
ATOM 1361 N N . LEU B 1 52 ? -3.588 -6.348 -3.695 1 98.06 52 LEU B N 1
ATOM 1362 C CA . LEU B 1 52 ? -3.557 -7.805 -3.654 1 98.06 52 LEU B CA 1
ATOM 1363 C C . LEU B 1 52 ? -3.602 -8.312 -2.217 1 98.06 52 LEU B C 1
ATOM 1365 O O . LEU B 1 52 ? -2.732 -7.973 -1.408 1 98.06 52 LEU B O 1
ATOM 1369 N N . GLU B 1 53 ? -4.59 -9.102 -1.914 1 97.69 53 GLU B N 1
ATOM 1370 C CA . GLU B 1 53 ? -4.73 -9.711 -0.595 1 97.69 53 GLU B CA 1
ATOM 1371 C C . GLU B 1 53 ? -4.559 -11.227 -0.666 1 97.69 53 GLU B C 1
ATOM 1373 O O . GLU B 1 53 ? -5.328 -11.906 -1.346 1 97.69 53 GLU B O 1
ATOM 1378 N N . ILE B 1 54 ? -3.584 -11.727 0.005 1 97.69 54 ILE B N 1
ATOM 1379 C CA . ILE B 1 54 ? -3.316 -13.156 0.115 1 97.69 54 ILE B CA 1
ATOM 1380 C C . ILE B 1 54 ? -3.49 -13.602 1.564 1 97.69 54 ILE B C 1
ATOM 1382 O O . ILE B 1 54 ? -2.844 -13.062 2.469 1 97.69 54 ILE B O 1
ATOM 1386 N N . SER B 1 55 ? -4.363 -14.617 1.71 1 97.62 55 SER B N 1
ATOM 1387 C CA . SER B 1 55 ? -4.656 -14.969 3.098 1 97.62 55 SER B CA 1
ATOM 1388 C C . SER B 1 55 ? -4.906 -16.469 3.25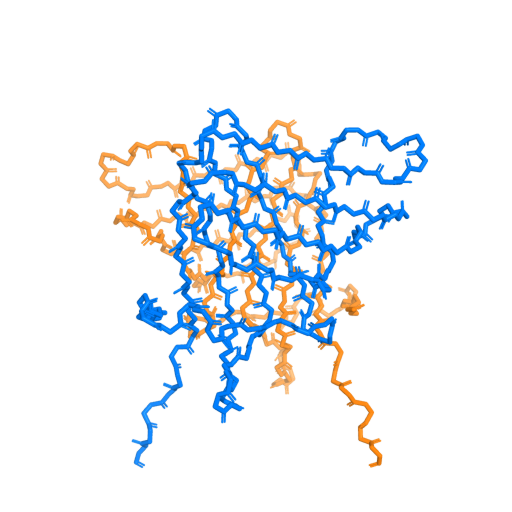4 1 97.62 55 SER B C 1
ATOM 1390 O O . SER B 1 55 ? -4.98 -17.188 2.264 1 97.62 55 SER B O 1
ATOM 1392 N N . ASN B 1 56 ? -4.953 -16.922 4.508 1 97.81 56 ASN B N 1
ATOM 1393 C CA . ASN B 1 56 ? -5.375 -18.25 4.91 1 97.81 56 ASN B CA 1
ATOM 1394 C C . ASN B 1 56 ? -4.562 -19.328 4.203 1 97.81 56 ASN B C 1
ATOM 1396 O O . ASN B 1 56 ? -5.109 -20.359 3.781 1 97.81 56 ASN B O 1
ATOM 1400 N N . TRP B 1 57 ? -3.33 -19.047 4 1 97.69 57 TRP B N 1
ATOM 1401 C CA . TRP B 1 57 ? -2.5 -20.078 3.393 1 97.69 57 TRP B CA 1
ATOM 1402 C C . TRP B 1 57 ? -2.199 -21.188 4.391 1 97.69 57 TRP B C 1
ATOM 1404 O O . TRP B 1 57 ? -2.199 -20.969 5.602 1 97.69 57 TRP B O 1
ATOM 1414 N N . ARG B 1 58 ? -2.01 -22.297 3.891 1 98.19 58 ARG B N 1
ATOM 1415 C CA . ARG B 1 58 ? -1.644 -23.438 4.723 1 98.19 58 ARG B CA 1
ATOM 1416 C C . ARG B 1 58 ? -0.182 -23.359 5.148 1 98.19 58 ARG B C 1
ATOM 1418 O O . ARG B 1 58 ? 0.154 -23.672 6.293 1 98.19 58 ARG B O 1
ATOM 1425 N N . ASP B 1 59 ? 0.64 -23.047 4.18 1 97.81 59 ASP B N 1
ATOM 1426 C CA . ASP B 1 59 ? 2.078 -22.922 4.398 1 97.81 59 ASP B CA 1
ATOM 1427 C C . ASP B 1 59 ? 2.662 -21.781 3.564 1 97.81 59 ASP B C 1
ATOM 1429 O O . ASP B 1 59 ? 2.113 -21.422 2.521 1 97.81 59 ASP B O 1
ATOM 1433 N N . LEU B 1 60 ? 3.732 -21.203 4.102 1 96.94 60 LEU B N 1
ATOM 1434 C CA . LEU B 1 60 ? 4.465 -20.141 3.418 1 96.94 60 LEU B CA 1
ATOM 1435 C C . LEU B 1 60 ? 5.957 -20.469 3.361 1 96.94 60 LEU B C 1
ATOM 1437 O O . LEU B 1 60 ? 6.598 -20.641 4.398 1 96.94 60 LEU B O 1
ATOM 1441 N N . GLN B 1 61 ? 6.406 -20.594 2.141 1 95.12 61 GLN B N 1
ATOM 1442 C CA . GLN B 1 61 ? 7.84 -20.766 1.93 1 95.12 61 GLN B CA 1
ATOM 1443 C C . GLN B 1 61 ? 8.469 -19.469 1.425 1 95.12 61 GLN B C 1
ATOM 1445 O O . GLN B 1 61 ? 7.969 -18.859 0.484 1 95.12 61 GLN B O 1
ATOM 1450 N N . MET B 1 62 ? 9.516 -19.078 2.055 1 92.12 62 MET B N 1
ATOM 1451 C CA . MET B 1 62 ? 10.227 -17.859 1.659 1 92.12 62 MET B CA 1
ATOM 1452 C C . MET B 1 62 ? 11.68 -18.172 1.311 1 92.12 62 MET B C 1
ATOM 1454 O O . MET B 1 62 ? 12.352 -18.906 2.039 1 92.12 62 MET B O 1
ATOM 1458 N N . HIS B 1 63 ? 12.023 -17.719 0.175 1 88.75 63 HIS B N 1
ATOM 1459 C CA . HIS B 1 63 ? 13.414 -17.812 -0.262 1 88.75 63 HIS B CA 1
ATOM 1460 C C . HIS B 1 63 ? 14.008 -16.422 -0.49 1 88.75 63 HIS B C 1
ATOM 1462 O O . HIS B 1 63 ? 13.484 -15.641 -1.282 1 88.75 63 HIS B O 1
ATOM 1468 N N . GLN B 1 64 ? 14.992 -16.172 0.302 1 83.62 64 GLN B N 1
ATOM 1469 C CA . GLN B 1 64 ? 15.656 -14.883 0.178 1 83.62 64 GLN B CA 1
ATOM 1470 C C . GLN B 1 64 ? 17.094 -15.047 -0.312 1 83.62 64 GLN B C 1
ATOM 1472 O O . GLN B 1 64 ? 17.797 -15.977 0.093 1 83.62 64 GLN B O 1
ATOM 1477 N N . GLU B 1 65 ? 17.391 -14.57 -1.349 1 71.62 65 GLU B N 1
ATOM 1478 C CA . GLU B 1 65 ? 18.797 -14.531 -1.759 1 71.62 65 GLU B CA 1
ATOM 1479 C C . GLU B 1 65 ? 19.5 -13.289 -1.21 1 71.62 65 GLU B C 1
ATOM 1481 O O . GLU B 1 65 ? 19.5 -12.242 -1.854 1 71.62 65 GLU B O 1
ATOM 1486 N N . SER B 1 66 ? 19.094 -12.906 -0.088 1 56.16 66 SER B N 1
ATOM 1487 C CA . SER B 1 66 ? 19.734 -11.68 0.374 1 56.16 66 SER B CA 1
ATOM 1488 C C . SER B 1 66 ? 21.156 -11.953 0.862 1 56.16 66 SER B C 1
ATOM 1490 O O . SER B 1 66 ? 21.5 -13.094 1.202 1 56.16 66 SER B O 1
ATOM 1492 N N . GLY B 1 67 ? 22.141 -11.047 0.505 1 50.75 67 GLY B N 1
ATOM 1493 C CA . GLY B 1 67 ? 23.141 -10.789 1.535 1 50.75 67 GLY B CA 1
ATOM 1494 C C . GLY B 1 67 ? 22.547 -10.742 2.932 1 50.75 67 GLY B C 1
ATOM 1495 O O . GLY B 1 67 ? 21.344 -10.953 3.115 1 50.75 67 GLY B O 1
ATOM 1496 N N . SER B 1 68 ? 23.344 -10.125 4.008 1 43.81 68 SER B N 1
ATOM 1497 C CA . SER B 1 68 ? 23.078 -10 5.438 1 43.81 68 SER B CA 1
ATOM 1498 C C . SER B 1 68 ? 21.672 -9.453 5.695 1 43.81 68 SER B C 1
ATOM 1500 O O . SER B 1 68 ? 21.469 -8.234 5.695 1 43.81 68 SER B O 1
ATOM 1502 N N . LEU B 1 69 ? 20.75 -9.906 5.047 1 44.59 69 LEU B N 1
ATOM 1503 C CA . LEU B 1 69 ? 19.469 -9.188 5.082 1 44.59 69 LEU B CA 1
ATOM 1504 C C . LEU B 1 69 ? 18.859 -9.242 6.477 1 44.59 69 LEU B C 1
ATOM 1506 O O . LEU B 1 69 ? 18.688 -10.32 7.043 1 44.59 69 LEU B O 1
ATOM 1510 N N . SER B 1 70 ? 19.172 -8.422 7.293 1 42.22 70 SER B N 1
ATOM 1511 C CA . SER B 1 70 ? 18.375 -8.234 8.508 1 42.22 70 SER B CA 1
ATOM 1512 C C . SER B 1 70 ? 16.891 -8.258 8.219 1 42.22 70 SER B C 1
ATOM 1514 O O . SER B 1 70 ? 16.453 -7.828 7.145 1 42.22 70 SER B O 1
ATOM 1516 N N . THR B 1 71 ? 15.969 -9.195 8.711 1 43.69 71 THR B N 1
ATOM 1517 C CA . THR B 1 71 ? 14.602 -9.695 8.742 1 43.69 71 THR B CA 1
ATOM 1518 C C . THR B 1 71 ? 13.617 -8.578 8.406 1 43.69 71 THR B C 1
ATOM 1520 O O . THR B 1 71 ? 12.609 -8.812 7.727 1 43.69 71 THR B O 1
ATOM 1523 N N . LEU B 1 72 ? 13.36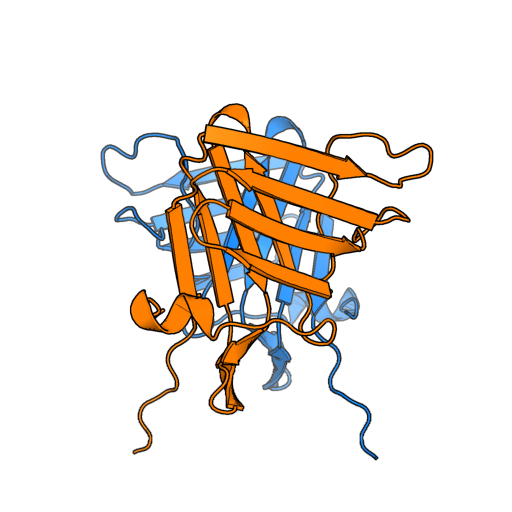7 -7.793 9.359 1 43.97 72 LEU B N 1
ATOM 1524 C CA . LEU B 1 72 ? 12.07 -7.289 9.781 1 43.97 72 LEU B CA 1
ATOM 1525 C C . LEU B 1 72 ? 11.391 -6.52 8.656 1 43.97 72 LEU B C 1
ATOM 1527 O O . LEU B 1 72 ? 10.18 -6.637 8.461 1 43.97 72 LEU B O 1
ATOM 1531 N N . SER B 1 73 ? 12.039 -5.328 8.195 1 54.47 73 SER B N 1
ATOM 1532 C CA . SER B 1 73 ? 11.289 -4.254 7.551 1 54.47 73 SER B CA 1
ATOM 1533 C C . SER B 1 73 ? 11.328 -4.391 6.031 1 54.47 73 SER B C 1
ATOM 1535 O O . SER B 1 73 ? 11.109 -3.412 5.312 1 54.47 73 SER B O 1
ATOM 1537 N N . GLU B 1 74 ? 11.359 -5.688 5.5 1 74.31 74 GLU B N 1
ATOM 1538 C CA . GLU B 1 74 ? 11.633 -5.754 4.066 1 74.31 74 GLU B CA 1
ATOM 1539 C C . GLU B 1 74 ? 10.336 -5.863 3.266 1 74.31 74 GLU B C 1
ATOM 1541 O O . GLU B 1 74 ? 9.438 -6.617 3.633 1 74.31 74 GLU B O 1
ATOM 1546 N N . GLU B 1 75 ? 10.242 -5 2.445 1 88.88 75 GLU B N 1
ATOM 1547 C CA . GLU B 1 75 ? 9.117 -4.941 1.514 1 88.88 75 GLU B CA 1
ATOM 1548 C C . GLU B 1 75 ? 9.594 -5.043 0.068 1 88.88 75 GLU B C 1
ATOM 1550 O O . GLU B 1 75 ? 10.719 -4.648 -0.248 1 88.88 75 GLU B O 1
ATOM 1555 N N . LEU B 1 76 ? 8.781 -5.66 -0.709 1 93.19 76 LEU B N 1
ATOM 1556 C CA . LEU B 1 76 ? 9.062 -5.707 -2.139 1 93.19 76 LEU B CA 1
ATOM 1557 C C . LEU B 1 76 ? 8.93 -4.32 -2.764 1 93.19 76 LEU B C 1
ATOM 1559 O O . LEU B 1 76 ? 8.023 -3.562 -2.416 1 93.19 76 LEU B O 1
ATOM 1563 N N . ALA B 1 77 ? 9.812 -4.059 -3.787 1 94 77 ALA B N 1
ATOM 1564 C CA . ALA B 1 77 ? 9.711 -2.846 -4.594 1 94 77 ALA B CA 1
ATOM 1565 C C . ALA B 1 77 ? 8.883 -3.09 -5.852 1 94 77 ALA B C 1
ATOM 1567 O O . ALA B 1 77 ? 8.359 -2.146 -6.453 1 94 77 ALA B O 1
ATOM 1568 N N . ASP B 1 78 ? 8.859 -4.297 -6.293 1 95.31 78 ASP B N 1
ATOM 1569 C CA . ASP B 1 78 ? 8.172 -4.703 -7.516 1 95.31 78 ASP B CA 1
ATOM 1570 C C . ASP B 1 78 ? 7.742 -6.164 -7.441 1 95.31 78 ASP B C 1
ATOM 1572 O O . ASP B 1 78 ? 8.047 -6.859 -6.469 1 95.31 78 ASP B O 1
ATOM 1576 N N . ILE B 1 79 ? 6.922 -6.531 -8.352 1 96.75 79 ILE B N 1
ATOM 1577 C CA . ILE B 1 79 ? 6.617 -7.938 -8.594 1 96.75 79 ILE B CA 1
ATOM 1578 C C . ILE B 1 79 ? 7.148 -8.359 -9.961 1 96.75 79 ILE B C 1
ATOM 1580 O O . ILE B 1 79 ? 6.621 -7.934 -10.992 1 96.75 79 ILE B O 1
ATOM 1584 N N . CYS B 1 80 ? 8.148 -9.203 -9.992 1 96.12 80 CYS B N 1
ATOM 1585 C CA . CYS B 1 80 ? 8.742 -9.656 -11.25 1 96.12 80 CYS B CA 1
ATOM 1586 C C . CYS B 1 80 ? 8.141 -10.984 -11.688 1 96.12 80 CYS B C 1
ATOM 1588 O O . CYS B 1 80 ? 8.141 -11.305 -12.875 1 96.12 80 CYS B O 1
ATOM 1590 N N . GLU B 1 81 ? 7.711 -11.711 -10.695 1 95.81 81 GLU B N 1
ATOM 1591 C CA . GLU B 1 81 ? 7.102 -13 -11 1 95.81 81 GLU B CA 1
ATOM 1592 C C . GLU B 1 81 ? 5.801 -13.195 -10.227 1 95.81 81 GLU B C 1
ATOM 1594 O O . GLU B 1 81 ? 5.738 -12.906 -9.031 1 95.81 81 GLU B O 1
ATOM 1599 N N . PHE B 1 82 ? 4.816 -13.633 -10.867 1 97.31 82 PHE B N 1
ATOM 1600 C CA . PHE B 1 82 ? 3.504 -13.977 -10.328 1 97.31 82 PHE B CA 1
ATOM 1601 C C . PHE B 1 82 ? 2.961 -15.234 -11 1 97.31 82 PHE B C 1
ATOM 1603 O O . PHE B 1 82 ? 2.561 -15.203 -12.164 1 97.31 82 PHE B O 1
ATOM 1610 N N . ASP B 1 83 ? 3.002 -16.234 -10.297 1 96.81 83 ASP B N 1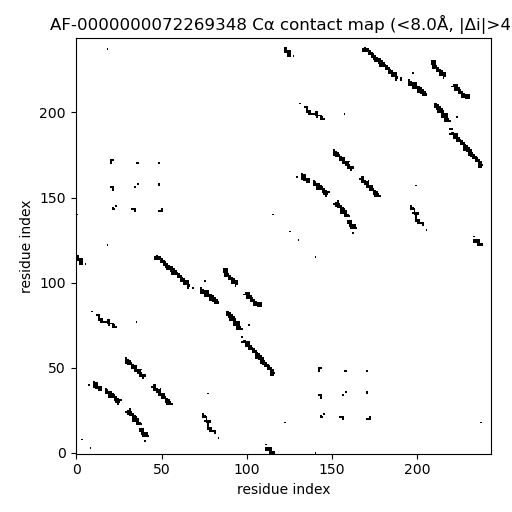
ATOM 1611 C CA . ASP B 1 83 ? 2.619 -17.516 -10.859 1 96.81 83 ASP B CA 1
ATOM 1612 C C . ASP B 1 83 ? 1.53 -18.188 -10.016 1 96.81 83 ASP B C 1
ATOM 1614 O O . ASP B 1 83 ? 1.782 -18.609 -8.883 1 96.81 83 ASP B O 1
ATOM 1618 N N . LEU B 1 84 ? 0.365 -18.219 -10.562 1 96.06 84 LEU B N 1
ATOM 1619 C CA . LEU B 1 84 ? -0.766 -18.844 -9.891 1 96.06 84 LEU B CA 1
ATOM 1620 C C . LEU B 1 84 ? -1 -20.25 -10.43 1 96.06 84 LEU B C 1
ATOM 1622 O O . LEU B 1 84 ? -1.243 -20.438 -11.625 1 96.06 84 LEU B O 1
ATOM 1626 N N . GLN B 1 85 ? -0.884 -21.172 -9.578 1 93.81 85 GLN B N 1
ATOM 1627 C CA . GLN B 1 85 ? -1.196 -22.562 -9.898 1 93.81 85 GLN B CA 1
ATOM 1628 C C . GLN B 1 85 ? -2.424 -23.031 -9.125 1 93.81 85 GLN B C 1
ATOM 1630 O O . GLN B 1 85 ? -3.006 -22.281 -8.344 1 93.81 85 GLN B O 1
ATOM 1635 N N . GLU B 1 86 ? -2.869 -24.219 -9.273 1 90.88 86 GLU B N 1
ATOM 1636 C CA . GLU B 1 86 ? -4.086 -24.75 -8.656 1 90.88 86 GLU B CA 1
ATOM 1637 C C . GLU B 1 86 ? -4.023 -24.641 -7.133 1 90.88 86 GLU B C 1
ATOM 1639 O O . GLU B 1 86 ? -4.969 -24.188 -6.496 1 90.88 86 GLU B O 1
ATOM 1644 N N . ASP B 1 87 ? -2.908 -25 -6.57 1 94.81 87 ASP B N 1
ATOM 1645 C CA . ASP B 1 87 ? -2.871 -25.062 -5.113 1 94.81 87 ASP B CA 1
ATOM 1646 C C . ASP B 1 87 ? -1.777 -24.156 -4.547 1 94.81 87 ASP B C 1
ATOM 1648 O O . ASP B 1 87 ? -1.389 -24.297 -3.385 1 94.81 87 ASP B O 1
ATOM 1652 N N . SER B 1 88 ? -1.284 -23.281 -5.398 1 97.56 88 SER B N 1
ATOM 1653 C CA . SER B 1 88 ? -0.188 -22.484 -4.875 1 97.56 88 SER B CA 1
ATOM 1654 C C . SER B 1 88 ? -0.062 -21.156 -5.633 1 97.56 88 SER B C 1
ATOM 1656 O O . SER B 1 88 ? -0.477 -21.062 -6.789 1 97.56 88 SER B O 1
ATOM 1658 N N . LEU B 1 89 ? 0.466 -20.188 -4.957 1 98.19 89 LEU B N 1
ATOM 1659 C CA . LEU B 1 89 ? 0.798 -18.891 -5.535 1 98.19 89 LEU B CA 1
ATOM 1660 C C . LEU B 1 89 ? 2.248 -18.516 -5.238 1 98.19 89 LEU B C 1
ATOM 1662 O O . LEU B 1 89 ? 2.668 -18.516 -4.078 1 98.19 89 LEU B O 1
ATOM 1666 N N . ARG B 1 90 ? 2.951 -18.234 -6.27 1 97.75 90 ARG B N 1
ATOM 1667 C CA . ARG B 1 90 ? 4.316 -17.734 -6.137 1 97.75 90 ARG B CA 1
ATOM 1668 C C . ARG B 1 90 ? 4.398 -16.266 -6.5 1 97.75 90 ARG B C 1
ATOM 1670 O O . ARG B 1 90 ? 3.904 -15.844 -7.551 1 97.75 90 ARG B O 1
ATOM 1677 N N . VAL B 1 91 ? 4.938 -15.5 -5.582 1 97.25 91 VAL B N 1
ATOM 1678 C CA . VAL B 1 91 ? 5.195 -14.086 -5.789 1 97.25 91 VAL B CA 1
ATOM 1679 C C . VAL B 1 91 ? 6.668 -13.781 -5.523 1 97.25 91 VAL B C 1
ATOM 1681 O O . VAL B 1 91 ? 7.199 -14.133 -4.473 1 97.25 91 VAL B O 1
ATOM 1684 N N . ALA B 1 92 ? 7.27 -13.039 -6.512 1 95.5 92 ALA B N 1
ATOM 1685 C CA . ALA B 1 92 ? 8.68 -12.727 -6.32 1 95.5 92 ALA B CA 1
ATOM 1686 C C . ALA B 1 92 ? 9.016 -11.344 -6.867 1 95.5 92 ALA B C 1
ATOM 1688 O O . ALA B 1 92 ? 8.367 -10.859 -7.805 1 95.5 92 ALA B O 1
ATOM 1689 N N . GLY B 1 93 ? 10.008 -10.789 -6.266 1 95 93 GLY B N 1
ATOM 1690 C CA . GLY B 1 93 ? 10.5 -9.484 -6.676 1 95 93 GLY B CA 1
ATOM 1691 C C . GLY B 1 93 ? 11.727 -9.039 -5.898 1 95 93 GLY B C 1
ATOM 1692 O O . GLY B 1 93 ? 12.297 -9.812 -5.125 1 95 93 GLY B O 1
ATOM 1693 N N . PHE B 1 94 ? 12.109 -7.836 -6.16 1 92.12 94 PHE B N 1
ATOM 1694 C CA . PHE B 1 94 ? 13.281 -7.277 -5.504 1 92.12 94 PHE B CA 1
ATOM 1695 C C . PHE B 1 94 ? 12.883 -6.461 -4.281 1 92.12 94 PHE B C 1
ATOM 1697 O O . PHE B 1 94 ? 11.828 -5.824 -4.27 1 92.12 94 PHE B O 1
ATOM 1704 N N . TYR B 1 95 ? 13.758 -6.535 -3.281 1 89.38 95 TYR B N 1
ATOM 1705 C CA . TYR B 1 95 ? 13.516 -5.742 -2.08 1 89.38 95 TYR B CA 1
ATOM 1706 C C . TYR B 1 95 ? 13.617 -4.254 -2.381 1 89.38 95 TYR B C 1
ATOM 1708 O O . TYR B 1 95 ? 14.398 -3.84 -3.238 1 89.38 95 TYR B O 1
ATOM 1716 N N . ARG B 1 96 ? 12.914 -3.521 -1.579 1 87.06 96 ARG B N 1
ATOM 1717 C CA . ARG B 1 96 ? 12.922 -2.07 -1.732 1 87.06 96 ARG B CA 1
ATOM 1718 C C . ARG B 1 96 ? 14.219 -1.468 -1.194 1 87.06 96 ARG B C 1
ATOM 1720 O O . ARG B 1 96 ? 14.844 -0.639 -1.857 1 87.06 96 ARG B O 1
ATOM 1727 N N . LYS B 1 97 ? 14.578 -1.748 -0.046 1 77.62 97 LYS B N 1
ATOM 1728 C CA . LYS B 1 97 ? 15.703 -1.093 0.612 1 77.62 97 LYS B CA 1
ATOM 1729 C C . LYS B 1 97 ? 16.953 -1.976 0.582 1 77.62 97 LYS B C 1
ATOM 1731 O O . LYS B 1 97 ? 18.078 -1.474 0.484 1 77.62 97 LYS B O 1
ATOM 1736 N N . ALA B 1 98 ? 16.578 -3.246 0.701 1 66.94 98 ALA B N 1
ATOM 1737 C CA . ALA B 1 98 ? 17.719 -4.164 0.746 1 66.94 98 ALA B CA 1
ATOM 1738 C C . ALA B 1 98 ? 18.078 -4.664 -0.651 1 66.94 98 ALA B C 1
ATOM 1740 O O . ALA B 1 98 ? 17.266 -4.57 -1.577 1 66.94 98 ALA B O 1
ATOM 1741 N N . HIS B 1 99 ? 19.25 -4.875 -0.751 1 75.38 99 HIS B N 1
ATOM 1742 C CA . HIS B 1 99 ? 19.656 -5.562 -1.971 1 75.38 99 HIS B CA 1
ATOM 1743 C C . HIS B 1 99 ? 19.281 -7.039 -1.925 1 75.38 99 HIS B C 1
ATOM 1745 O O . HIS B 1 99 ? 19.5 -7.711 -0.914 1 75.38 99 HIS B O 1
ATOM 1751 N N . GLY B 1 100 ? 18.5 -7.348 -2.904 1 83.12 100 GLY B N 1
ATOM 1752 C CA . GLY B 1 100 ? 18.203 -8.766 -2.955 1 83.12 100 GLY B CA 1
ATOM 1753 C C . GLY B 1 100 ? 16.844 -9.078 -3.555 1 83.12 100 GLY B C 1
ATOM 1754 O O . GLY B 1 100 ? 16.203 -8.195 -4.141 1 83.12 100 GLY B O 1
ATOM 1755 N N . TYR B 1 101 ? 16.672 -10.344 -3.523 1 89.19 101 TYR B N 1
ATOM 1756 C CA . TYR B 1 101 ? 15.516 -10.961 -4.164 1 89.19 101 TYR B CA 1
ATOM 1757 C C . TYR B 1 101 ? 14.703 -11.773 -3.16 1 89.19 101 TYR B C 1
ATOM 1759 O O . TYR B 1 101 ? 15.273 -12.453 -2.305 1 89.19 101 TYR B O 1
ATOM 1767 N N . LEU B 1 102 ? 13.406 -11.602 -3.168 1 91.5 102 LEU B N 1
ATOM 1768 C CA . LEU B 1 102 ? 12.508 -12.359 -2.303 1 91.5 102 LEU B CA 1
ATOM 1769 C C . LEU B 1 102 ? 11.492 -13.148 -3.129 1 91.5 102 LEU B C 1
ATOM 1771 O O . LEU B 1 102 ? 10.891 -12.609 -4.062 1 91.5 102 LEU B O 1
ATOM 1775 N N . GLU B 1 103 ? 11.438 -14.336 -2.805 1 93.56 103 GLU B N 1
ATOM 1776 C CA . GLU B 1 103 ? 10.398 -15.203 -3.352 1 93.56 103 GLU B CA 1
ATOM 1777 C C . GLU B 1 103 ? 9.516 -15.766 -2.244 1 93.56 103 GLU B C 1
ATOM 1779 O O . GLU B 1 103 ? 10.008 -16.328 -1.265 1 93.56 103 GLU B O 1
ATOM 1784 N N . MET B 1 104 ? 8.242 -15.641 -2.404 1 95.38 104 MET B N 1
ATOM 1785 C CA . MET B 1 104 ? 7.262 -16.203 -1.486 1 95.38 104 MET B CA 1
ATOM 1786 C C . MET B 1 104 ? 6.348 -17.188 -2.209 1 95.38 104 MET B C 1
ATOM 1788 O O . MET B 1 104 ? 5.812 -16.891 -3.273 1 95.38 104 MET B O 1
ATOM 1792 N N . THR B 1 105 ? 6.203 -18.344 -1.62 1 97 105 THR B N 1
ATOM 1793 C CA . THR B 1 105 ? 5.258 -19.328 -2.133 1 97 105 THR B CA 1
ATOM 1794 C C . THR B 1 105 ? 4.199 -19.656 -1.085 1 97 105 THR B C 1
ATOM 1796 O O . THR B 1 105 ? 4.52 -20.188 -0.018 1 97 105 THR B O 1
ATOM 1799 N N . PHE B 1 106 ? 3 -19.359 -1.429 1 97.94 106 PHE B N 1
ATOM 1800 C CA . PHE B 1 106 ? 1.863 -19.609 -0.552 1 97.94 106 PHE B CA 1
ATOM 1801 C C . PHE B 1 106 ? 1.139 -20.891 -0.963 1 97.94 106 PHE B C 1
ATOM 1803 O O . PHE B 1 106 ? 0.71 -21.016 -2.111 1 97.94 106 PHE B O 1
ATOM 1810 N N . GLN B 1 107 ? 0.931 -21.75 -0.02 1 98.56 107 GLN B N 1
ATOM 1811 C CA . GLN B 1 107 ? 0.195 -22.984 -0.315 1 98.56 107 GLN B CA 1
ATOM 1812 C C . GLN B 1 107 ? -1.287 -22.828 0.015 1 98.56 107 GLN B C 1
ATOM 1814 O O . GLN B 1 107 ? -1.644 -22.453 1.134 1 98.56 107 GLN B O 1
ATOM 1819 N N . GLU B 1 108 ? -2.188 -23.094 -0.951 1 98 108 GLU B N 1
ATOM 1820 C CA . GLU B 1 108 ? -3.643 -23.078 -0.833 1 98 108 GLU B CA 1
ATOM 1821 C C . GLU B 1 108 ? -4.141 -21.766 -0.24 1 98 108 GLU B C 1
ATOM 1823 O O . GLU B 1 108 ? -4.93 -21.766 0.708 1 98 108 GLU B O 1
ATOM 1828 N N . PRO B 1 109 ? -3.664 -20.703 -0.859 1 98.06 109 PRO B N 1
ATOM 1829 C CA . PRO B 1 109 ? -4.102 -19.422 -0.308 1 98.06 109 PRO B CA 1
ATOM 1830 C C . PRO B 1 109 ? -5.48 -19 -0.813 1 98.06 109 PRO B C 1
ATOM 1832 O O . PRO B 1 109 ? -5.957 -19.531 -1.824 1 98.06 109 PRO B O 1
ATOM 1835 N N . THR B 1 110 ? -6.105 -18.125 -0.085 1 97.75 110 THR B N 1
ATOM 1836 C CA . THR B 1 110 ? -7.18 -17.297 -0.619 1 97.75 110 THR B CA 1
ATOM 1837 C C . THR B 1 110 ? -6.621 -16.016 -1.224 1 97.75 110 THR B C 1
ATOM 1839 O O . THR B 1 110 ? -5.762 -15.359 -0.625 1 97.75 110 THR B O 1
ATOM 1842 N N . ILE B 1 111 ? -7.055 -15.688 -2.432 1 97.62 111 ILE B N 1
ATOM 1843 C CA . ILE B 1 111 ? -6.523 -14.523 -3.129 1 97.62 111 ILE B CA 1
ATOM 1844 C C . ILE B 1 111 ? -7.664 -13.578 -3.496 1 97.62 111 ILE B C 1
ATOM 1846 O O . ILE B 1 111 ? -8.656 -14 -4.09 1 97.62 111 ILE B O 1
ATOM 1850 N N . G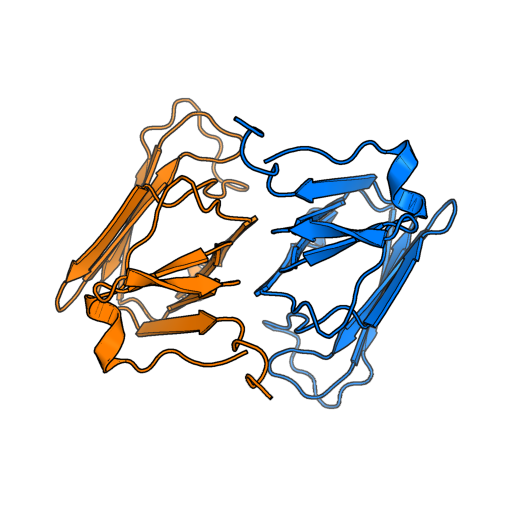LU B 1 112 ? -7.555 -12.336 -3.078 1 97.5 112 GLU B N 1
ATOM 1851 C CA . GLU B 1 112 ? -8.461 -11.273 -3.498 1 97.5 112 GLU B CA 1
ATOM 1852 C C . GLU B 1 112 ? -7.699 -10.109 -4.117 1 97.5 112 GLU B C 1
ATOM 1854 O O . GLU B 1 112 ? -6.629 -9.734 -3.635 1 97.5 112 GLU B O 1
ATOM 1859 N N . VAL B 1 113 ? -8.281 -9.57 -5.176 1 97.75 113 VAL B N 1
ATOM 1860 C CA . VAL B 1 113 ? -7.688 -8.422 -5.852 1 97.75 113 VAL B CA 1
ATOM 1861 C C . VAL B 1 113 ? -8.703 -7.289 -5.949 1 97.75 113 VAL B C 1
ATOM 1863 O O . VAL B 1 113 ? -9.82 -7.492 -6.438 1 97.75 113 VAL B O 1
ATOM 1866 N N . LEU B 1 114 ? -8.297 -6.176 -5.449 1 97.69 114 LEU B N 1
ATOM 1867 C CA . LEU B 1 114 ? -9.094 -4.957 -5.594 1 97.69 114 LEU B CA 1
ATOM 1868 C C . LEU B 1 114 ? -8.367 -3.939 -6.465 1 97.69 114 LEU B C 1
ATOM 1870 O O . LEU B 1 114 ? -7.137 -3.869 -6.457 1 97.69 114 LEU B O 1
ATOM 1874 N N . TYR B 1 115 ? -9.141 -3.207 -7.238 1 97.5 115 TYR B N 1
ATOM 1875 C CA . TYR B 1 115 ? -8.547 -2.178 -8.086 1 97.5 115 TYR B CA 1
ATOM 1876 C C . TYR B 1 115 ? -9.484 -0.986 -8.234 1 97.5 115 TYR B C 1
ATOM 1878 O O . TYR B 1 115 ? -10.656 -1.056 -7.848 1 97.5 115 TYR B O 1
ATOM 1886 N N . VAL B 1 116 ? -8.859 0.146 -8.656 1 95.56 116 VAL B N 1
ATOM 1887 C CA . VAL B 1 116 ? -9.641 1.37 -8.797 1 95.56 116 VAL B CA 1
ATOM 1888 C C . VAL B 1 116 ? -10.469 1.307 -10.078 1 95.56 116 VAL B C 1
ATOM 1890 O O . VAL B 1 116 ? -9.945 0.963 -11.141 1 95.56 116 VAL B O 1
ATOM 1893 N N . SER B 1 117 ? -11.844 1.48 -9.797 1 83.38 117 SER B N 1
ATOM 1894 C CA . SER B 1 117 ? -12.758 1.427 -10.938 1 83.38 117 SER B CA 1
ATOM 1895 C C . SER B 1 117 ? -12.523 2.594 -11.891 1 83.38 117 SER B C 1
ATOM 1897 O O . SER B 1 117 ? -12.164 3.691 -11.461 1 83.38 117 SER B O 1
ATOM 1899 N N . ASP B 1 118 ? -12.438 2.432 -13.164 1 63.69 118 ASP B N 1
ATOM 1900 C CA . ASP B 1 118 ? -12.43 3.498 -14.156 1 63.69 118 ASP B CA 1
ATOM 1901 C C . ASP B 1 118 ? -13.602 4.453 -13.945 1 63.69 118 ASP B C 1
ATOM 1903 O O . ASP B 1 118 ? -14.641 4.062 -13.406 1 63.69 118 ASP B O 1
ATOM 1907 N N . SER B 1 119 ? -13.602 5.816 -13.531 1 49.09 119 SER B N 1
ATOM 1908 C CA . SER B 1 119 ? -14.75 6.656 -13.836 1 49.09 119 SER B CA 1
ATOM 1909 C C . SER B 1 119 ? -15.539 6.109 -15.023 1 49.09 119 SER B C 1
ATOM 1911 O O . SER B 1 119 ? -14.953 5.582 -15.977 1 49.09 119 SER B O 1
ATOM 1913 N N . PRO B 1 120 ? -17.031 6.23 -14.953 1 39.22 120 PRO B N 1
ATOM 1914 C CA . PRO B 1 120 ? -17.969 6.102 -16.078 1 39.22 120 PRO B CA 1
ATOM 1915 C C . PRO B 1 120 ? -17.484 6.848 -17.328 1 39.22 120 PRO B C 1
ATOM 1917 O O . PRO B 1 120 ? -16.922 7.938 -17.219 1 39.22 120 PRO B O 1
ATOM 1920 N N . LEU B 1 121 ? -16.922 6.352 -18.453 1 30.36 121 LEU B N 1
ATOM 1921 C CA . LEU B 1 121 ? -17.234 7.195 -19.594 1 30.36 121 LEU B CA 1
ATOM 1922 C C . LEU B 1 121 ? -18.625 7.805 -19.469 1 30.36 121 LEU B C 1
ATOM 1924 O O . LEU B 1 121 ? -19.609 7.09 -19.281 1 30.36 121 LEU B O 1
ATOM 1928 N N . ALA B 1 122 ? -18.766 9.281 -19.188 1 23.25 122 ALA B N 1
ATOM 1929 C CA . ALA B 1 122 ? -19.953 9.812 -19.844 1 23.25 122 ALA B CA 1
ATOM 1930 C C . ALA B 1 122 ? -20.062 9.305 -21.281 1 23.25 122 ALA B C 1
ATOM 1932 O O . ALA B 1 122 ? -19.047 9.211 -21.984 1 23.25 122 ALA B O 1
#